Protein AF-T1GIL6-F1 (afdb_monomer_lite)

Organism: Megaselia scalaris (NCBI:txid36166)

Secondary structure (DSSP, 8-state):
-EEE--SS-S-EEEEEEE-GGG-EEEEEEETTEEEEEEESSS--EEEEEEEEPPP--TTSGGGEEEEEEEEETTEEEEEEEEB-TTSPBPP-PEEEEE--TT-------TTS-EEES---GGG-GGG-------SEEEE-EETTEE--TT--S---S-----PPPPP-GGG--------SS----------S---TT-EEE--------SSEEEEEEEETTTTEEEEEEEETTEEEEEEEEETTEEEEEEE--------SS---------EEE--S---

InterPro domains:
  IPR001791 Laminin G domain [PF00054] (6-147)
  IPR001791 Laminin G domain [PS50025] (1-159)
  IPR001791 Laminin G domain [SM00282] (1-145)
  IPR001791 Laminin G domain [cd00110] (3-138)
  IPR013320 Concanavalin A-like lectin/glucanase domain superfamily [SSF49899] (2-159)
  IPR013320 Concanavalin A-like lectin/glucanase domain superfamily [SSF49899] (174-246)

Radius of gyration: 25.37 Å; chains: 1; bounding box: 61×43×62 Å

Foldseek 3Di:
DKWFFADPDQKFWFKWWAFPPRWIWTWMRHRQWTKIWTDQPADIDMWTFPDGQDRDDQVFLQRMKDWDWDAAFFKIKIWIWGADRVNDTDDTDIIMDGDDNVGGDGHDDPVIDMDGQADPPVNPPPPPGRPGGNIGDQWDDDPNHTDDPPPDPDDDDDDDDDDHHRDRPVPPDPDDDDPPPDDDDDDDDDDDDDPQQWDKDWDFDDDPDQWAWPDKDADPVQRWIWTWIHHRQWTWTKTDRHPPDIDIDIGHDDDDDDDDDPDDPRPGPTDIDRDPGGD

Structure (mmCIF, N/CA/C/O backbone):
data_AF-T1GIL6-F1
#
_entry.id   AF-T1GIL6-F1
#
loop_
_atom_site.group_PDB
_atom_site.id
_atom_site.type_symbol
_atom_site.label_atom_id
_atom_site.label_alt_id
_atom_site.label_comp_id
_atom_site.label_asym_id
_atom_site.label_entity_id
_atom_site.label_seq_id
_atom_site.pdbx_PDB_ins_code
_atom_site.Cartn_x
_atom_site.Cartn_y
_atom_site.Cartn_z
_atom_site.occupancy
_atom_site.B_iso_or_equiv
_atom_site.auth_seq_id
_atom_site.auth_comp_id
_atom_site.auth_asym_id
_atom_site.auth_atom_id
_atom_site.pdbx_PDB_model_num
ATOM 1 N N . MET A 1 1 ? -0.656 3.703 4.090 1.00 92.12 1 MET A N 1
ATOM 2 C CA . MET A 1 1 ? -1.735 4.567 3.543 1.00 92.12 1 MET A CA 1
ATOM 3 C C . MET A 1 1 ? -1.393 6.007 3.863 1.00 92.12 1 MET A C 1
ATOM 5 O O . MET A 1 1 ? -0.934 6.246 4.971 1.00 92.12 1 MET A O 1
ATOM 9 N N . MET A 1 2 ? -1.670 6.949 2.960 1.00 93.50 2 MET A N 1
ATOM 10 C CA . MET A 1 2 ? -1.641 8.381 3.279 1.00 93.50 2 MET A CA 1
ATOM 11 C C . MET A 1 2 ? -3.016 9.024 3.064 1.00 93.50 2 MET A C 1
ATOM 13 O O . MET A 1 2 ? -3.637 8.828 2.014 1.00 93.50 2 MET A O 1
ATOM 17 N N . PHE A 1 3 ? -3.489 9.784 4.053 1.00 95.44 3 PHE A N 1
ATOM 18 C CA . PHE A 1 3 ? -4.794 10.444 4.020 1.00 95.44 3 PHE A CA 1
ATOM 19 C C . PHE A 1 3 ? -4.778 11.807 4.729 1.00 95.44 3 PHE A C 1
ATOM 21 O O . PHE A 1 3 ? -3.878 12.097 5.515 1.00 95.44 3 PHE A O 1
ATOM 28 N N . ALA A 1 4 ? -5.792 12.625 4.468 1.00 95.75 4 ALA A N 1
ATOM 29 C CA . ALA A 1 4 ? -6.082 13.861 5.185 1.00 95.75 4 ALA A CA 1
ATOM 30 C C . ALA A 1 4 ? -7.547 13.875 5.638 1.00 95.75 4 ALA A C 1
ATOM 32 O O . ALA A 1 4 ? -8.425 13.309 4.981 1.00 95.75 4 ALA A O 1
ATOM 33 N N . LEU A 1 5 ? -7.820 14.540 6.758 1.00 95.19 5 LEU A N 1
ATOM 34 C CA . LEU A 1 5 ? -9.175 14.765 7.252 1.00 95.19 5 LEU A CA 1
ATOM 35 C C . LEU A 1 5 ? -9.576 16.214 6.959 1.00 95.19 5 LEU A C 1
ATOM 37 O O . LEU A 1 5 ? -8.915 17.144 7.409 1.00 95.19 5 LEU A O 1
ATOM 41 N N . ASN A 1 6 ? -10.667 16.406 6.222 1.00 89.50 6 ASN A N 1
ATOM 42 C CA . ASN A 1 6 ? -11.213 17.727 5.883 1.00 89.50 6 ASN A CA 1
ATOM 43 C C . ASN A 1 6 ? -12.637 17.941 6.426 1.00 89.50 6 ASN A C 1
ATOM 45 O O . ASN A 1 6 ? -13.269 18.947 6.116 1.00 89.50 6 ASN A O 1
ATOM 49 N N . THR A 1 7 ? -13.155 17.000 7.218 1.00 89.38 7 THR A N 1
ATOM 50 C CA . THR A 1 7 ? -14.496 17.062 7.810 1.00 89.38 7 THR A CA 1
ATOM 51 C C . THR A 1 7 ? -14.409 17.053 9.332 1.00 89.38 7 THR A C 1
ATOM 53 O O . THR A 1 7 ? -13.418 16.616 9.912 1.00 89.38 7 THR A O 1
ATOM 56 N N . THR A 1 8 ? -15.457 17.519 10.010 1.00 90.00 8 THR A N 1
ATOM 57 C CA . THR A 1 8 ? -15.540 17.455 11.479 1.00 90.00 8 THR A CA 1
ATOM 58 C C . THR A 1 8 ? -15.956 16.077 11.992 1.00 90.00 8 THR A C 1
ATOM 60 O O . THR A 1 8 ? -15.890 15.851 13.207 1.00 90.00 8 THR A O 1
ATOM 63 N N . LEU A 1 9 ? -16.352 15.167 11.090 1.00 90.44 9 LEU A N 1
ATOM 64 C CA . LEU A 1 9 ? -16.855 13.840 11.417 1.00 90.44 9 LEU A CA 1
ATOM 65 C C . LEU A 1 9 ? -15.774 13.026 12.141 1.00 90.44 9 LEU A C 1
ATOM 67 O O . LEU A 1 9 ? -14.664 12.873 11.634 1.00 90.44 9 LEU A O 1
ATOM 71 N N . PRO A 1 10 ? -16.077 12.485 13.332 1.00 90.69 10 PRO A N 1
ATOM 72 C CA . PRO A 1 10 ? -15.071 11.807 14.140 1.00 90.69 10 PRO A CA 1
ATOM 73 C C . PRO A 1 10 ? -14.788 10.374 13.679 1.00 90.69 10 PRO A C 1
ATOM 75 O O . PRO A 1 10 ? -13.798 9.791 14.117 1.00 90.69 10 PRO A O 1
ATOM 78 N N . ASN A 1 11 ? -15.658 9.795 12.846 1.00 91.81 11 ASN A N 1
ATOM 79 C CA . ASN A 1 11 ? -15.610 8.387 12.471 1.00 91.81 11 ASN A CA 1
ATOM 80 C C . ASN A 1 11 ? -15.646 8.207 10.948 1.00 91.81 11 ASN A C 1
ATOM 82 O O . ASN A 1 11 ? -16.380 8.907 10.247 1.00 91.81 11 ASN A O 1
ATOM 86 N N . SER A 1 12 ? -14.883 7.237 10.448 1.00 92.31 12 SER A N 1
ATOM 87 C CA . SER A 1 12 ? -14.842 6.860 9.032 1.00 92.31 12 SER A CA 1
ATOM 88 C C . SER A 1 12 ? -14.317 5.435 8.892 1.00 92.31 12 SER A C 1
ATOM 90 O O . SER A 1 12 ? -13.263 5.119 9.437 1.00 92.31 12 SER A O 1
ATOM 92 N N . HIS A 1 13 ? -14.981 4.584 8.113 1.00 91.38 13 HIS A N 1
ATOM 93 C CA . HIS A 1 13 ? -14.380 3.309 7.712 1.00 91.38 13 HIS A CA 1
ATOM 94 C C . HIS A 1 13 ? -13.376 3.587 6.595 1.00 91.38 13 HIS A C 1
ATOM 96 O O . HIS A 1 13 ? -13.740 4.180 5.583 1.00 91.38 13 HIS A O 1
ATOM 102 N N . LEU A 1 14 ? -12.105 3.233 6.780 1.00 93.75 14 LEU A N 1
ATOM 103 C CA . LEU A 1 14 ? -11.063 3.549 5.800 1.00 93.75 14 LEU A CA 1
ATOM 104 C C . LEU A 1 14 ? -10.901 2.394 4.816 1.00 93.75 14 LEU A C 1
ATOM 106 O O . LEU A 1 14 ? -11.148 2.567 3.625 1.00 93.75 14 LEU A O 1
ATOM 110 N N . ILE A 1 15 ? -10.540 1.213 5.324 1.00 94.50 15 ILE A N 1
ATOM 111 C CA . ILE A 1 15 ? -10.387 -0.020 4.543 1.00 94.50 15 ILE A CA 1
ATOM 112 C C . ILE A 1 15 ? -11.051 -1.166 5.295 1.00 94.50 15 ILE A C 1
ATOM 114 O O . ILE A 1 15 ? -10.825 -1.318 6.491 1.00 94.50 15 ILE A O 1
ATOM 118 N N . TYR A 1 16 ? -11.773 -2.022 4.578 1.00 94.38 16 TYR A N 1
ATOM 119 C CA . TYR A 1 16 ? -12.212 -3.322 5.072 1.00 94.38 16 TYR A CA 1
ATOM 120 C C . TYR A 1 16 ? -11.786 -4.427 4.098 1.00 94.38 16 TYR A C 1
ATOM 122 O O . TYR A 1 16 ? -12.094 -4.376 2.905 1.00 94.38 16 TYR A O 1
ATOM 130 N N . LEU A 1 17 ? -11.059 -5.422 4.604 1.00 95.00 17 LEU A N 1
ATOM 131 C CA . LEU A 1 17 ? -10.590 -6.587 3.857 1.00 95.00 17 LEU A CA 1
ATOM 132 C C . LEU A 1 17 ? -11.410 -7.807 4.258 1.00 95.00 17 LEU A C 1
ATOM 134 O O . LEU A 1 17 ? -11.343 -8.244 5.407 1.00 95.00 17 LEU A O 1
ATOM 138 N N . GLU A 1 18 ? -12.134 -8.380 3.301 1.00 94.06 18 GLU A N 1
ATOM 139 C CA . GLU A 1 18 ? -12.786 -9.674 3.482 1.00 94.06 18 GLU A CA 1
ATOM 140 C C . GLU A 1 18 ? -11.771 -10.815 3.383 1.00 94.06 18 GLU A C 1
ATOM 142 O O . GLU A 1 18 ? -10.904 -10.836 2.502 1.00 94.06 18 GLU A O 1
ATOM 147 N N . GLY A 1 19 ? -11.922 -11.794 4.266 1.00 93.44 19 GLY A N 1
ATOM 148 C CA . GLY A 1 19 ? -11.232 -13.072 4.214 1.00 93.44 19 GLY A CA 1
ATOM 149 C C . GLY A 1 19 ? -12.214 -14.239 4.238 1.00 93.44 19 GLY A C 1
ATOM 150 O O . GLY A 1 19 ? -13.416 -14.079 4.466 1.00 93.44 19 GLY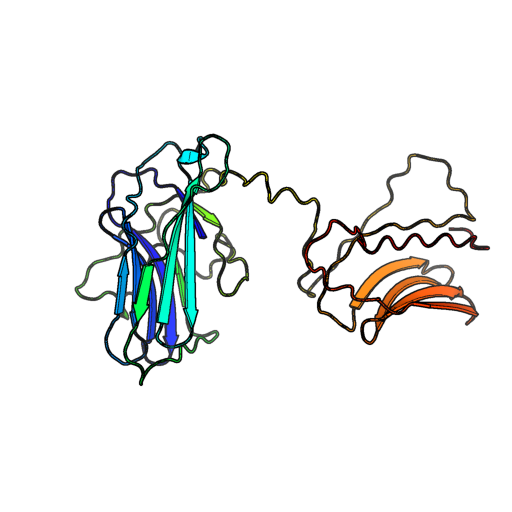 A O 1
ATOM 151 N N . ALA A 1 20 ? -11.679 -15.435 4.003 1.00 92.62 20 ALA A N 1
ATOM 152 C CA . ALA A 1 20 ? -12.434 -16.676 4.115 1.00 92.62 20 ALA A CA 1
ATOM 153 C C . ALA A 1 20 ? -13.026 -16.843 5.523 1.00 92.62 20 ALA A C 1
ATOM 155 O O . ALA A 1 20 ? -12.501 -16.297 6.488 1.00 92.62 20 ALA A O 1
ATOM 156 N N . GLN A 1 21 ? -14.107 -17.620 5.642 1.00 90.69 21 GLN A N 1
ATOM 157 C CA . GLN A 1 21 ? -14.718 -17.970 6.936 1.00 90.69 21 GLN A CA 1
ATOM 158 C C . GLN A 1 21 ? -15.149 -16.745 7.772 1.00 90.69 21 GLN A C 1
ATOM 160 O O . GLN A 1 21 ? -15.093 -16.767 8.996 1.00 90.69 21 GLN A O 1
ATOM 165 N N . ASN A 1 22 ? -15.593 -15.666 7.114 1.00 88.50 22 ASN A N 1
ATOM 166 C CA . ASN A 1 22 ? -15.955 -14.388 7.747 1.00 88.50 22 ASN A CA 1
ATOM 167 C C . ASN A 1 22 ? -14.798 -13.703 8.499 1.00 88.50 22 ASN A C 1
ATOM 169 O O . ASN A 1 22 ? -15.040 -12.832 9.338 1.00 88.50 22 ASN A O 1
ATOM 173 N N . HIS A 1 23 ? -13.546 -14.063 8.200 1.00 93.62 23 HIS A N 1
ATOM 174 C CA . HIS A 1 23 ? -12.387 -13.340 8.712 1.00 93.62 23 HIS A CA 1
ATOM 175 C C . HIS A 1 23 ? -12.365 -11.940 8.105 1.00 93.62 23 HIS A C 1
ATOM 177 O O . HIS A 1 23 ? -12.765 -11.738 6.956 1.00 93.62 23 HIS A O 1
ATOM 183 N N . TYR A 1 24 ? -11.863 -10.968 8.857 1.00 94.81 24 TYR A N 1
ATOM 184 C CA . TYR A 1 24 ? -11.731 -9.613 8.344 1.00 94.81 24 TYR A CA 1
ATOM 185 C C . TYR A 1 24 ? -10.614 -8.837 9.021 1.00 94.81 24 TYR A C 1
ATOM 187 O O . TYR A 1 24 ? -10.280 -9.070 10.185 1.00 94.81 24 TYR A O 1
ATOM 195 N N . LEU A 1 25 ? -10.090 -7.869 8.277 1.00 96.00 25 LEU A N 1
ATOM 196 C CA . LEU A 1 25 ? -9.221 -6.808 8.774 1.00 96.00 25 LEU A CA 1
ATOM 197 C C . LEU A 1 25 ? -9.901 -5.472 8.452 1.00 96.00 25 LEU A C 1
ATOM 199 O O . LEU A 1 25 ? -10.368 -5.281 7.330 1.00 96.00 25 LEU A O 1
ATOM 203 N N . SER A 1 26 ? -9.960 -4.554 9.409 1.00 95.38 26 SER A N 1
ATOM 204 C CA . SER A 1 26 ? -10.582 -3.238 9.250 1.00 95.38 26 SER A CA 1
ATOM 205 C C . SER A 1 26 ? -9.646 -2.152 9.759 1.00 95.38 26 SER A C 1
ATOM 207 O O . SER A 1 26 ? -9.121 -2.245 10.868 1.00 95.38 26 SER A O 1
ATOM 209 N N . LEU A 1 27 ? -9.443 -1.117 8.950 1.00 96.62 27 LEU A N 1
ATOM 210 C CA . LEU A 1 27 ? -8.772 0.115 9.339 1.00 96.62 27 LEU A CA 1
ATOM 211 C C . LEU A 1 27 ? -9.806 1.235 9.357 1.00 96.62 27 LEU A C 1
ATOM 213 O O . LEU A 1 27 ? -10.514 1.462 8.374 1.00 96.62 27 LEU A O 1
ATOM 217 N N . GLU A 1 28 ? -9.894 1.939 10.476 1.00 94.44 28 GLU A N 1
ATOM 218 C CA . GLU A 1 28 ? -10.972 2.877 10.757 1.00 94.44 28 GLU A CA 1
ATOM 219 C C . GLU A 1 28 ? -10.427 4.138 11.414 1.00 94.44 28 GLU A C 1
ATOM 221 O O . GLU A 1 28 ? -9.442 4.114 12.148 1.00 94.44 28 GLU A O 1
ATOM 226 N N . LEU A 1 29 ? -11.114 5.247 11.185 1.00 95.19 29 LEU A N 1
ATOM 227 C CA . LEU A 1 29 ? -11.064 6.403 12.055 1.00 95.19 29 LEU A CA 1
ATOM 228 C C . LEU A 1 29 ? -12.189 6.236 13.080 1.00 95.19 29 LEU A C 1
ATOM 230 O O . LEU A 1 29 ? -13.357 6.142 12.701 1.00 95.19 29 LEU A O 1
ATOM 234 N N . PHE A 1 30 ? -11.844 6.189 14.361 1.00 93.75 30 PHE A N 1
ATOM 235 C CA . PHE A 1 30 ? -12.783 6.082 15.471 1.00 93.75 30 PHE A CA 1
ATOM 236 C C . PHE A 1 30 ? -12.455 7.147 16.513 1.00 93.75 30 PHE A C 1
ATOM 238 O O . PHE A 1 30 ? -11.355 7.169 17.061 1.00 93.75 30 PHE A O 1
ATOM 245 N N . LYS A 1 31 ? -13.396 8.059 16.776 1.00 94.56 31 LYS A N 1
ATOM 246 C CA . LYS A 1 31 ? -13.194 9.225 17.653 1.00 94.56 31 LYS A CA 1
ATOM 247 C C . LYS A 1 31 ? -11.928 10.011 17.283 1.00 94.56 31 LYS A C 1
ATOM 249 O O . LYS A 1 31 ? -11.133 10.356 18.150 1.00 94.56 31 LYS A O 1
ATOM 254 N N . ARG A 1 32 ? -11.735 10.244 15.978 1.00 95.62 32 ARG A N 1
ATOM 255 C CA . ARG A 1 32 ? -10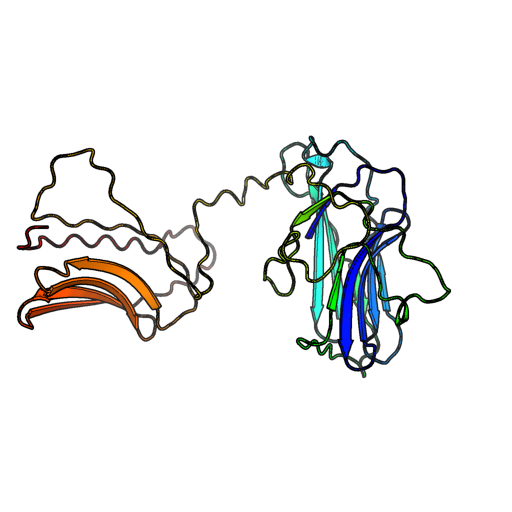.562 10.902 15.375 1.00 95.62 32 ARG A CA 1
ATOM 256 C C . ARG A 1 32 ? -9.230 10.201 15.623 1.00 95.62 32 ARG A C 1
ATOM 258 O O . ARG A 1 32 ? -8.187 10.792 15.389 1.00 95.62 32 ARG A O 1
ATOM 265 N N . LYS A 1 33 ? -9.234 8.942 16.045 1.00 97.75 33 LYS A N 1
ATOM 266 C CA . LYS A 1 33 ? -8.025 8.137 16.208 1.00 97.75 33 LYS A CA 1
ATOM 267 C C . LYS A 1 33 ? -8.046 6.976 15.238 1.00 97.75 33 LYS A C 1
ATOM 269 O O . LYS A 1 33 ? -9.105 6.435 14.927 1.00 97.75 33 LYS A O 1
ATOM 274 N N . VAL A 1 34 ? -6.878 6.612 14.730 1.00 98.19 34 VAL A N 1
ATOM 275 C CA . VAL A 1 34 ? -6.767 5.473 13.820 1.00 98.19 34 VAL A CA 1
ATOM 276 C C . VAL A 1 34 ? -6.860 4.199 14.643 1.00 98.19 34 VAL A C 1
ATOM 278 O O . VAL A 1 34 ? -6.090 4.002 15.583 1.00 98.19 34 VAL A O 1
ATOM 281 N N . ARG A 1 35 ? -7.802 3.339 14.274 1.00 98.00 35 ARG A N 1
ATOM 282 C CA . ARG A 1 35 ? -8.046 2.048 14.898 1.00 98.00 35 ARG A CA 1
ATOM 283 C C . ARG A 1 35 ? -7.921 0.943 13.863 1.00 98.00 35 ARG A C 1
ATOM 285 O O . ARG A 1 35 ? -8.531 1.010 12.798 1.00 98.00 35 ARG A O 1
ATOM 292 N N . PHE A 1 36 ? -7.155 -0.083 14.199 1.00 98.25 36 PHE A N 1
ATOM 293 C CA . PHE A 1 36 ? -7.068 -1.318 13.436 1.00 98.25 36 PHE A CA 1
ATOM 294 C C . PHE A 1 36 ? -7.789 -2.430 14.199 1.00 98.25 36 PHE A C 1
ATOM 296 O O . PHE A 1 36 ? -7.515 -2.640 15.377 1.00 98.25 36 PHE A O 1
ATOM 303 N N . VAL A 1 37 ? -8.717 -3.119 13.537 1.00 96.75 37 VAL A N 1
ATOM 304 C CA . VAL A 1 37 ? -9.558 -4.181 14.107 1.00 96.75 37 VAL A CA 1
ATOM 305 C C . VAL A 1 37 ? -9.431 -5.427 13.245 1.00 96.75 37 VAL A C 1
ATOM 307 O O . VAL A 1 37 ? -9.506 -5.335 12.021 1.00 96.75 37 VAL A O 1
ATOM 310 N N . TRP A 1 38 ? -9.287 -6.603 13.850 1.00 96.75 38 TRP A N 1
ATOM 311 C CA . TRP A 1 38 ? -9.243 -7.854 13.098 1.00 96.75 38 TRP A CA 1
ATOM 312 C C . TRP A 1 38 ? -9.922 -9.016 13.813 1.00 96.75 38 TRP A C 1
ATOM 314 O O . TRP A 1 38 ? -9.967 -9.089 15.041 1.00 96.75 38 TRP A O 1
ATOM 324 N N . ASN A 1 39 ? -10.442 -9.946 13.014 1.00 95.00 39 ASN A N 1
ATOM 325 C CA . ASN A 1 39 ? -10.964 -11.227 13.470 1.00 95.00 39 ASN A CA 1
ATOM 326 C C . ASN A 1 39 ? -10.537 -12.331 12.494 1.00 95.00 39 ASN A C 1
ATOM 328 O O . ASN A 1 39 ? -10.725 -12.197 11.284 1.00 95.00 39 ASN A O 1
ATOM 332 N N . LEU A 1 40 ? -9.964 -13.408 13.033 1.00 95.31 40 LEU A N 1
ATOM 333 C CA . LEU A 1 40 ? -9.413 -14.536 12.275 1.00 95.31 40 LEU A CA 1
ATOM 334 C C . LEU A 1 40 ? -10.085 -15.873 12.639 1.00 95.31 40 LEU A C 1
ATOM 336 O O . LEU A 1 40 ? -9.441 -16.909 12.541 1.00 95.31 40 LEU A O 1
ATOM 340 N N . GLY A 1 41 ? -11.336 -15.837 13.108 1.00 92.56 41 GLY A N 1
ATOM 341 C CA . GLY A 1 41 ? -12.104 -17.017 13.534 1.00 92.56 41 GLY A CA 1
ATOM 342 C C . GLY A 1 41 ? -12.256 -17.154 15.054 1.00 92.56 41 GLY A C 1
ATOM 343 O O . GLY A 1 41 ? -13.078 -17.938 15.517 1.00 92.56 41 GLY A O 1
ATOM 344 N N . GLY A 1 42 ? -11.513 -16.357 15.829 1.00 90.81 42 GLY A N 1
ATOM 345 C CA . GLY A 1 42 ? -11.594 -16.286 17.291 1.00 90.81 42 GLY A CA 1
ATOM 346 C C . GLY A 1 42 ? -12.144 -14.950 17.800 1.00 90.81 42 GLY A C 1
ATOM 347 O O . GLY A 1 42 ? -13.072 -14.354 17.236 1.00 90.81 42 GLY A O 1
ATOM 348 N N . LYS A 1 43 ? -11.545 -14.443 18.879 1.00 91.38 43 LYS A N 1
ATOM 349 C CA . LYS A 1 43 ? -11.860 -13.138 19.452 1.00 91.38 43 LYS A CA 1
ATOM 350 C C . LYS A 1 43 ? -11.447 -12.016 18.501 1.00 91.38 43 LYS A C 1
ATOM 352 O O . LYS A 1 43 ? -10.399 -12.041 17.859 1.00 91.38 43 LYS A O 1
ATOM 357 N N . THR A 1 44 ? -12.295 -10.993 18.441 1.00 95.12 44 THR A N 1
ATOM 358 C CA . THR A 1 44 ? -11.965 -9.752 17.734 1.00 95.12 44 THR A CA 1
ATOM 359 C C . THR A 1 44 ? -10.943 -8.979 18.561 1.00 95.12 44 THR A C 1
ATOM 361 O O . THR A 1 44 ? -11.205 -8.694 19.730 1.00 95.12 44 THR A O 1
ATOM 364 N N . ALA A 1 45 ? -9.809 -8.639 17.960 1.00 96.75 45 ALA A N 1
ATOM 365 C CA . ALA A 1 45 ? -8.798 -7.784 18.564 1.00 96.75 45 ALA A CA 1
ATOM 366 C C . ALA A 1 45 ? -8.816 -6.401 17.908 1.00 96.75 45 ALA A C 1
ATOM 368 O O . ALA A 1 45 ? -9.191 -6.255 16.741 1.00 96.75 45 ALA A O 1
ATOM 369 N N . GLU A 1 46 ? -8.429 -5.383 18.671 1.00 97.62 46 GLU A N 1
ATOM 370 C CA . GLU A 1 46 ? -8.306 -4.016 18.183 1.00 97.62 46 GLU A CA 1
ATOM 371 C C . GLU A 1 46 ? -7.117 -3.303 18.827 1.00 97.62 46 GLU A C 1
ATOM 373 O O . GLU A 1 46 ? -6.787 -3.537 19.988 1.00 97.62 46 GLU A O 1
ATOM 378 N N . ILE A 1 47 ? -6.491 -2.409 18.066 1.00 98.44 47 ILE A N 1
ATOM 379 C CA . ILE A 1 47 ? -5.485 -1.459 18.544 1.00 98.44 47 ILE A CA 1
ATOM 380 C C . ILE A 1 47 ? -5.843 -0.070 18.039 1.00 98.44 47 ILE A C 1
ATOM 382 O O . ILE A 1 47 ? -6.249 0.094 16.890 1.00 98.44 47 ILE A O 1
ATOM 386 N N . THR A 1 48 ? -5.702 0.936 18.898 1.00 98.62 48 THR A N 1
ATOM 387 C CA . THR A 1 48 ? -5.980 2.335 18.555 1.00 98.62 48 THR A CA 1
ATOM 388 C C . THR A 1 48 ? -4.748 3.170 18.843 1.00 98.62 48 THR A C 1
ATOM 390 O O . THR A 1 48 ? -4.251 3.172 19.967 1.00 98.62 48 THR A O 1
ATOM 393 N N . HIS A 1 49 ? -4.264 3.890 17.836 1.00 98.62 49 HIS A N 1
ATOM 394 C CA . HIS A 1 49 ? -3.149 4.810 18.008 1.00 98.62 49 HIS A CA 1
ATOM 395 C C . HIS A 1 49 ? -3.616 6.064 18.766 1.00 98.62 49 HIS A C 1
ATOM 397 O O . HIS A 1 49 ? -4.691 6.586 18.458 1.00 98.62 49 HIS A O 1
ATOM 403 N N . PRO A 1 50 ? -2.859 6.587 19.745 1.00 97.81 50 PRO A N 1
ATOM 404 C CA . PRO A 1 50 ? -3.338 7.687 20.583 1.00 97.81 50 PRO A CA 1
ATOM 405 C C . PRO A 1 50 ? -3.347 9.046 19.874 1.00 97.81 50 PRO A C 1
ATOM 407 O O . PRO A 1 50 ? -4.127 9.905 20.294 1.00 97.81 50 PRO A O 1
ATOM 410 N N . LEU A 1 51 ? -2.540 9.226 18.816 1.00 97.62 51 LEU A N 1
ATOM 411 C CA . LEU A 1 51 ? -2.519 10.438 17.984 1.00 97.62 51 LEU A CA 1
ATOM 412 C C . LEU A 1 51 ? -3.913 10.762 17.433 1.00 97.62 51 LEU A C 1
ATOM 414 O O . LEU A 1 51 ? -4.492 9.986 16.670 1.00 97.62 51 LEU A O 1
ATOM 418 N N . GLU A 1 52 ? -4.419 11.936 17.801 1.00 96.94 52 GLU A N 1
ATOM 419 C CA . GLU A 1 52 ? -5.672 12.468 17.278 1.00 96.94 52 GLU A CA 1
ATOM 420 C C . GLU A 1 52 ? -5.458 13.140 15.915 1.00 96.94 52 GLU A C 1
ATOM 422 O O . GLU A 1 52 ? -4.540 13.937 15.711 1.00 96.94 52 GLU A O 1
ATOM 427 N N . ILE A 1 53 ? -6.339 12.816 14.975 1.00 97.25 53 ILE A N 1
ATOM 428 C CA . ILE A 1 53 ? -6.365 13.355 13.624 1.00 97.25 53 ILE A CA 1
ATOM 429 C C . ILE A 1 53 ? -7.191 14.636 13.623 1.00 97.25 53 ILE A C 1
ATOM 431 O O . ILE A 1 53 ? -8.392 14.629 13.903 1.00 97.25 53 ILE A O 1
ATOM 435 N N . ILE A 1 54 ? -6.542 15.743 13.282 1.00 95.50 54 ILE A N 1
ATOM 436 C CA . ILE A 1 54 ? -7.149 17.070 13.325 1.00 95.50 54 ILE A CA 1
ATOM 437 C C . ILE A 1 54 ? -7.539 17.481 11.902 1.00 95.50 54 ILE A C 1
ATOM 439 O O . ILE A 1 54 ? -6.684 17.433 11.014 1.00 95.50 54 ILE A O 1
ATOM 443 N N . PRO A 1 55 ? -8.792 17.918 11.670 1.00 95.31 55 PRO A N 1
ATOM 444 C CA . PRO A 1 55 ? -9.201 18.424 10.369 1.00 95.31 55 PRO A CA 1
ATOM 445 C C . PRO A 1 55 ? -8.376 19.650 9.966 1.00 95.31 55 PRO A C 1
ATOM 447 O O . PRO A 1 55 ? -8.275 20.611 10.732 1.00 95.31 55 PRO A O 1
ATOM 450 N N . ARG A 1 56 ? -7.786 19.622 8.771 1.00 94.31 56 ARG A N 1
ATOM 451 C CA . ARG A 1 56 ? -6.957 20.709 8.228 1.00 94.31 56 ARG A CA 1
ATOM 452 C C . ARG A 1 56 ? -7.195 20.851 6.730 1.00 94.31 56 ARG A C 1
ATOM 454 O O . ARG A 1 56 ? -7.652 19.915 6.077 1.00 94.31 56 ARG A O 1
ATOM 461 N N . ASP A 1 57 ? -6.876 22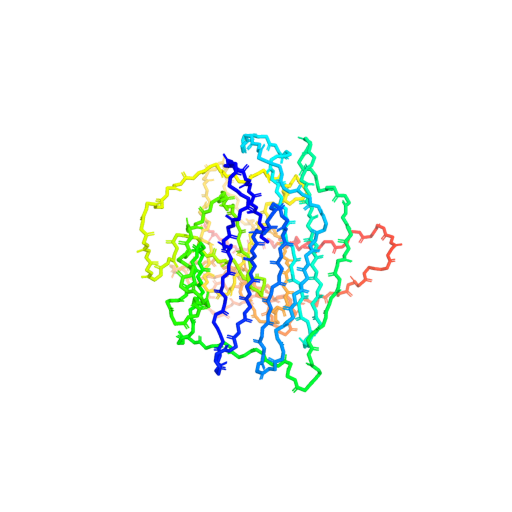.023 6.186 1.00 92.75 57 ASP A N 1
ATOM 462 C CA . ASP A 1 57 ? -6.916 22.223 4.739 1.00 92.75 57 ASP A CA 1
ATOM 463 C C . ASP A 1 57 ? -5.851 21.320 4.071 1.00 92.75 57 ASP A C 1
ATOM 465 O O . ASP A 1 57 ? -4.660 21.474 4.364 1.00 92.75 57 ASP A O 1
ATOM 469 N N . PRO A 1 58 ? -6.248 20.386 3.180 1.00 92.81 58 PRO A N 1
ATOM 470 C CA . PRO A 1 58 ? -5.340 19.448 2.514 1.00 92.81 58 PRO A CA 1
ATOM 471 C C . PRO A 1 58 ? -4.288 20.116 1.614 1.00 92.81 58 PRO A C 1
ATOM 473 O O . PRO A 1 58 ? -3.380 19.431 1.141 1.00 92.81 58 PRO A O 1
ATOM 476 N N . ASN A 1 59 ? -4.384 21.428 1.371 1.00 91.19 59 ASN A N 1
ATOM 477 C CA . ASN A 1 59 ? -3.344 22.200 0.693 1.00 91.19 59 ASN A CA 1
ATOM 478 C C . ASN A 1 59 ? -2.039 22.306 1.509 1.00 91.19 59 ASN A C 1
ATOM 480 O O . ASN A 1 59 ? -0.991 22.582 0.928 1.00 91.19 59 ASN A O 1
ATOM 484 N N . TYR A 1 60 ? -2.076 22.079 2.827 1.00 91.31 60 TYR A N 1
ATOM 485 C CA . TYR A 1 60 ? -0.892 22.144 3.688 1.00 91.31 60 TYR A CA 1
ATOM 486 C C . TYR A 1 60 ? -0.322 20.757 3.983 1.00 91.31 60 TYR A C 1
ATOM 488 O O . TYR A 1 60 ? -1.061 19.807 4.239 1.00 91.31 60 TYR A O 1
ATOM 496 N N . ALA A 1 61 ? 1.010 20.643 4.016 1.00 90.75 61 ALA A N 1
ATOM 497 C CA . ALA A 1 61 ? 1.693 19.375 4.276 1.00 90.75 61 ALA A CA 1
ATOM 498 C C . ALA A 1 61 ? 1.270 18.738 5.607 1.00 90.75 61 ALA A C 1
ATOM 500 O O . ALA A 1 61 ? 0.946 17.555 5.656 1.00 90.75 61 ALA A O 1
ATOM 501 N N . ASN A 1 62 ? 1.137 19.548 6.656 1.00 93.00 62 ASN A N 1
ATOM 502 C CA . ASN A 1 62 ? 0.727 19.096 7.982 1.00 93.00 62 ASN A CA 1
ATOM 503 C C . ASN A 1 62 ? -0.750 18.681 8.112 1.00 93.00 62 ASN A C 1
ATOM 505 O O . ASN A 1 62 ? -1.178 18.312 9.206 1.00 93.00 62 ASN A O 1
ATOM 509 N N . ALA A 1 63 ? -1.540 18.729 7.037 1.00 94.62 63 ALA A N 1
ATOM 510 C CA . ALA A 1 63 ? -2.867 18.117 6.990 1.00 94.62 63 ALA A CA 1
ATOM 511 C C . ALA A 1 63 ? -2.824 16.605 6.719 1.00 94.62 63 ALA A C 1
ATOM 513 O O . ALA A 1 63 ? -3.828 15.916 6.915 1.00 94.62 63 ALA A O 1
ATOM 514 N N . TRP A 1 64 ? -1.680 16.094 6.260 1.00 95.12 64 TRP A N 1
ATOM 515 C CA . TRP A 1 64 ? -1.522 14.715 5.821 1.00 95.12 64 TRP A CA 1
ATOM 516 C C . TRP A 1 64 ? -0.966 13.819 6.924 1.00 95.12 64 TRP A C 1
ATOM 518 O O . TRP A 1 64 ? -0.047 14.178 7.665 1.00 95.12 64 TRP A O 1
ATOM 528 N N . TYR A 1 65 ? -1.528 12.617 6.990 1.00 95.69 65 TYR A N 1
ATOM 529 C CA . TYR A 1 65 ? -1.171 11.570 7.929 1.00 95.69 65 TYR A CA 1
ATOM 530 C C . TYR A 1 65 ? -0.842 10.287 7.177 1.00 95.69 65 TYR A C 1
ATOM 532 O O . TYR A 1 65 ? -1.543 9.890 6.243 1.00 95.69 65 TYR A O 1
ATOM 540 N N . TYR A 1 66 ? 0.206 9.613 7.628 1.00 95.19 66 TYR A N 1
ATOM 541 C CA . TYR A 1 66 ? 0.616 8.309 7.146 1.00 95.19 66 TYR A CA 1
ATOM 542 C C . TYR A 1 66 ? 0.325 7.245 8.189 1.00 95.19 66 TYR A C 1
ATOM 544 O O . TYR A 1 66 ? 0.721 7.366 9.348 1.00 95.19 66 TYR A O 1
ATOM 552 N N . ILE A 1 67 ? -0.361 6.197 7.751 1.00 96.62 67 ILE A N 1
ATOM 553 C CA . ILE A 1 67 ? -0.695 5.029 8.553 1.00 96.62 67 ILE A CA 1
ATOM 554 C C . ILE A 1 67 ? 0.053 3.827 7.998 1.00 96.62 67 ILE A C 1
ATOM 556 O O . ILE A 1 67 ? -0.053 3.521 6.803 1.00 96.62 67 ILE A O 1
ATOM 560 N N . GLU A 1 68 ? 0.704 3.097 8.892 1.00 96.94 68 GLU A N 1
ATOM 561 C CA . GLU A 1 68 ? 1.276 1.790 8.617 1.00 96.94 68 GLU A CA 1
ATOM 562 C C . GLU A 1 68 ? 0.715 0.765 9.595 1.00 96.94 68 GLU A C 1
ATOM 564 O O . GLU A 1 68 ? 0.713 0.980 10.808 1.00 96.94 68 GLU A O 1
ATOM 569 N N . VAL A 1 69 ? 0.223 -0.344 9.048 1.00 98.12 69 VAL A N 1
ATOM 570 C CA . VAL A 1 69 ? -0.177 -1.515 9.820 1.00 98.12 69 VAL A CA 1
ATOM 571 C C . VAL A 1 69 ? 0.619 -2.694 9.302 1.00 98.12 69 VAL A C 1
ATOM 573 O O . VAL A 1 69 ? 0.554 -3.002 8.113 1.00 98.12 69 VAL A O 1
ATOM 576 N N . ASN A 1 70 ? 1.335 -3.362 10.197 1.00 97.69 70 ASN A N 1
ATOM 577 C CA . ASN A 1 70 ? 2.015 -4.613 9.899 1.00 97.69 70 ASN A CA 1
ATOM 578 C C . ASN A 1 70 ? 1.477 -5.700 10.828 1.00 97.69 70 ASN A C 1
ATOM 580 O O . ASN A 1 70 ? 1.455 -5.513 12.043 1.00 97.69 70 ASN A O 1
ATOM 584 N N . ARG A 1 71 ? 1.033 -6.824 10.264 1.00 96.38 71 ARG A N 1
ATOM 585 C CA . ARG A 1 71 ? 0.520 -7.959 11.031 1.00 96.38 71 ARG A CA 1
ATOM 586 C C . ARG A 1 71 ? 1.277 -9.221 10.657 1.00 96.38 71 ARG A C 1
ATOM 588 O O . ARG A 1 71 ? 1.221 -9.665 9.513 1.00 96.38 71 ARG A O 1
ATOM 595 N N . THR A 1 72 ? 1.858 -9.853 11.666 1.00 96.44 72 THR A N 1
ATOM 596 C CA . THR A 1 72 ? 2.488 -11.165 11.557 1.00 96.44 72 THR A CA 1
ATOM 597 C C . THR A 1 72 ? 1.750 -12.114 12.484 1.00 96.44 72 THR A C 1
ATOM 599 O O . THR A 1 72 ? 1.766 -11.942 13.702 1.00 96.44 72 THR A O 1
ATOM 602 N N . LEU A 1 73 ? 1.088 -13.123 11.909 1.00 95.69 73 LEU A N 1
ATOM 603 C CA . LEU A 1 73 ? 0.232 -14.046 12.664 1.00 95.69 73 LEU A CA 1
ATOM 604 C C . LEU A 1 73 ? -0.803 -13.270 13.505 1.00 95.69 73 LEU A C 1
ATOM 606 O O . LEU A 1 73 ? -1.455 -12.359 13.005 1.00 95.69 73 LEU A O 1
ATOM 610 N N . ASN A 1 74 ? -0.996 -13.607 14.772 1.00 95.81 74 ASN A N 1
ATOM 611 C CA . ASN A 1 74 ? -1.967 -12.934 15.631 1.00 95.81 74 ASN A CA 1
ATOM 612 C C . ASN A 1 74 ? -1.538 -11.527 16.089 1.00 95.81 74 ASN A C 1
ATOM 614 O O . ASN A 1 74 ? -2.361 -10.841 16.687 1.00 95.81 74 ASN A O 1
ATOM 618 N N . ILE A 1 75 ? -0.298 -11.091 15.835 1.00 97.31 75 ILE A N 1
ATOM 619 C CA . ILE A 1 75 ? 0.259 -9.829 16.348 1.00 97.31 75 ILE A CA 1
ATOM 620 C C . ILE A 1 75 ? 0.203 -8.746 15.270 1.00 97.31 75 ILE A C 1
ATOM 622 O O . ILE A 1 75 ? 0.626 -8.972 14.136 1.00 97.31 75 ILE A O 1
ATOM 626 N N . ALA A 1 76 ? -0.274 -7.557 15.635 1.00 98.31 76 ALA A N 1
ATOM 627 C CA . ALA A 1 76 ? -0.315 -6.381 14.776 1.00 98.31 76 ALA A CA 1
ATOM 628 C C . ALA A 1 76 ? 0.394 -5.187 15.424 1.00 98.31 76 ALA A C 1
ATOM 630 O O . ALA A 1 76 ? 0.250 -4.945 16.621 1.00 98.31 76 ALA A O 1
ATOM 631 N N . ASN A 1 77 ? 1.105 -4.422 14.600 1.00 98.50 77 ASN A N 1
ATOM 632 C CA . ASN A 1 77 ? 1.714 -3.141 14.927 1.00 98.50 77 ASN A CA 1
ATOM 633 C C . ASN A 1 77 ? 1.027 -2.043 14.112 1.00 98.50 77 ASN A C 1
ATOM 635 O O . ASN A 1 77 ? 0.845 -2.201 12.904 1.00 98.50 77 ASN A O 1
ATOM 639 N N . LEU A 1 78 ? 0.679 -0.936 14.761 1.00 98.62 78 LEU A N 1
ATOM 640 C CA . LEU A 1 78 ? 0.082 0.251 14.154 1.00 98.62 78 LEU A CA 1
ATOM 641 C C . LEU A 1 78 ? 0.956 1.471 14.442 1.00 98.62 78 LEU A C 1
ATOM 643 O O . LEU A 1 78 ? 1.268 1.760 15.596 1.00 98.62 78 LEU A O 1
ATOM 647 N N . VAL A 1 79 ? 1.286 2.209 13.385 1.00 98.19 79 VAL A N 1
ATOM 648 C CA . VAL A 1 79 ? 2.034 3.468 13.443 1.00 98.19 79 VAL A CA 1
ATOM 649 C C . VAL A 1 79 ? 1.252 4.542 12.703 1.00 98.19 79 VAL A C 1
ATOM 651 O O . VAL A 1 79 ? 0.777 4.312 11.587 1.00 98.19 79 VAL A O 1
ATOM 654 N N . VAL A 1 80 ? 1.136 5.729 13.304 1.00 97.81 80 VAL A N 1
ATOM 655 C CA . VAL A 1 80 ? 0.491 6.887 12.669 1.00 97.81 80 VAL A CA 1
ATOM 656 C C . VAL A 1 80 ? 1.390 8.106 12.782 1.00 97.81 80 VAL A C 1
ATOM 658 O O . VAL A 1 80 ? 1.660 8.591 13.878 1.00 97.81 80 VAL A O 1
ATOM 661 N N . LYS A 1 81 ? 1.840 8.624 11.642 1.00 95.44 81 LYS A N 1
ATOM 662 C CA . LYS A 1 81 ? 2.725 9.790 11.547 1.00 95.44 81 LYS A CA 1
ATOM 663 C C . LYS A 1 81 ? 1.967 10.950 10.923 1.00 95.44 81 LYS A C 1
ATOM 665 O O . LYS A 1 81 ? 1.242 10.755 9.953 1.00 95.44 81 LYS A O 1
ATOM 670 N N . GLN A 1 82 ? 2.145 12.152 11.454 1.00 94.94 82 GLN A N 1
ATOM 671 C CA . GLN A 1 82 ? 1.712 13.384 10.797 1.00 94.94 82 GLN A CA 1
ATOM 672 C C . GLN A 1 82 ? 2.898 13.973 10.036 1.00 94.94 82 GLN A C 1
ATOM 674 O O . GLN A 1 82 ? 4.025 13.923 10.533 1.00 94.94 82 GLN A O 1
ATOM 679 N N . LEU A 1 83 ? 2.658 14.549 8.863 1.00 92.62 83 LEU A N 1
ATOM 680 C CA . LEU A 1 83 ? 3.675 15.354 8.196 1.00 92.62 83 LEU A CA 1
ATOM 681 C C . LEU A 1 83 ? 3.861 16.686 8.942 1.00 92.62 83 LEU A C 1
ATOM 683 O O . LEU A 1 83 ? 2.914 17.262 9.480 1.00 92.62 83 LEU A O 1
ATOM 687 N N . ASN A 1 84 ? 5.084 17.200 8.979 1.00 90.75 84 ASN A N 1
ATOM 688 C CA . ASN A 1 84 ? 5.352 18.566 9.404 1.00 90.75 84 ASN A CA 1
ATOM 689 C C . ASN A 1 84 ? 5.102 19.550 8.247 1.00 90.75 84 ASN A C 1
ATOM 691 O O . ASN A 1 84 ? 4.716 19.170 7.140 1.00 90.75 84 ASN A O 1
ATOM 695 N N . ILE A 1 85 ? 5.291 20.841 8.516 1.00 88.69 85 ILE A N 1
ATOM 696 C CA . ILE A 1 85 ? 5.080 21.911 7.527 1.00 88.69 85 ILE A CA 1
ATOM 697 C C . ILE A 1 85 ? 6.034 21.759 6.330 1.00 88.69 85 ILE A C 1
ATOM 699 O O . ILE A 1 85 ? 5.652 22.066 5.203 1.00 88.69 85 ILE A O 1
ATOM 703 N N . ASP A 1 86 ? 7.222 21.206 6.565 1.00 86.00 86 ASP A N 1
ATOM 704 C CA . ASP A 1 86 ? 8.259 20.974 5.558 1.00 86.00 86 ASP A CA 1
ATOM 705 C C . ASP A 1 86 ? 8.048 19.674 4.750 1.00 86.00 86 ASP A C 1
ATOM 707 O O . ASP A 1 86 ? 8.822 19.369 3.843 1.00 86.00 86 ASP A O 1
ATOM 711 N N . GLY A 1 87 ? 6.994 18.903 5.047 1.00 83.25 87 GLY A N 1
ATOM 712 C CA . GLY A 1 87 ? 6.644 17.665 4.342 1.00 83.25 87 GLY A CA 1
ATOM 713 C C . GLY A 1 87 ? 7.356 16.400 4.832 1.00 83.25 87 GLY A C 1
ATOM 714 O O . GLY A 1 87 ? 7.212 15.350 4.207 1.00 83.25 87 GLY A O 1
ATOM 715 N N . PHE A 1 88 ? 8.090 16.467 5.943 1.00 85.44 88 PHE A N 1
ATOM 716 C CA . PHE A 1 88 ? 8.728 15.311 6.578 1.00 85.44 88 PHE A CA 1
ATOM 717 C C . PHE A 1 88 ? 7.812 14.661 7.613 1.00 85.44 88 PHE A C 1
ATOM 719 O O . PHE A 1 88 ? 6.973 15.317 8.226 1.00 85.44 88 PHE A O 1
ATOM 726 N N . MET A 1 89 ? 7.991 13.362 7.845 1.00 87.75 89 MET A N 1
ATOM 727 C CA . MET A 1 89 ? 7.242 12.640 8.872 1.00 87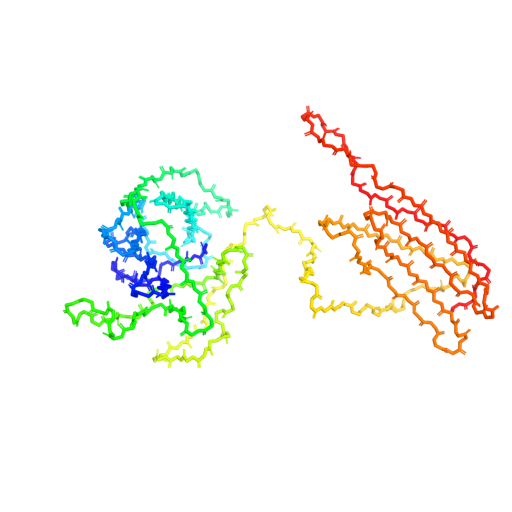.75 89 MET A CA 1
ATOM 728 C C . MET A 1 89 ? 7.721 13.007 10.273 1.00 87.75 89 MET A C 1
ATOM 730 O O . MET A 1 89 ? 8.905 12.870 10.580 1.00 87.75 89 MET A O 1
ATOM 734 N N . ASN A 1 90 ? 6.791 13.352 11.158 1.00 89.31 90 ASN A N 1
ATOM 735 C CA . ASN A 1 90 ? 7.087 13.419 12.582 1.00 89.31 90 ASN A CA 1
ATOM 736 C C . ASN A 1 90 ? 7.390 12.023 13.149 1.00 89.31 90 ASN A C 1
ATOM 738 O O . ASN A 1 90 ? 6.926 10.996 12.637 1.00 89.31 90 ASN A O 1
ATOM 742 N N . GLY A 1 91 ? 8.139 12.001 14.254 1.00 89.12 91 GLY A N 1
ATOM 743 C CA . GLY A 1 91 ? 8.275 10.810 15.087 1.00 89.12 91 GLY A CA 1
ATOM 744 C C . GLY A 1 91 ? 6.906 10.308 15.552 1.00 89.12 91 GLY A C 1
ATOM 745 O O . GLY A 1 91 ? 5.969 11.086 15.731 1.00 89.12 91 GLY A O 1
ATOM 746 N N . SER A 1 92 ? 6.783 8.996 15.709 1.00 93.56 92 SER A N 1
ATOM 747 C CA . SER A 1 92 ? 5.548 8.342 16.130 1.00 93.56 92 SER A CA 1
ATOM 748 C C . SER A 1 92 ? 5.878 7.081 16.911 1.00 93.56 92 SER A C 1
ATOM 750 O O . SER A 1 92 ? 6.927 6.470 16.693 1.00 93.56 92 SER A O 1
ATOM 752 N N . GLU A 1 93 ? 4.992 6.722 17.828 1.00 95.81 93 GLU A N 1
ATOM 753 C CA . GLU A 1 93 ? 5.093 5.493 18.598 1.00 95.81 93 GLU A CA 1
ATOM 754 C C . GLU A 1 93 ? 4.516 4.300 17.830 1.00 95.81 93 GLU A C 1
ATOM 756 O O . GLU A 1 93 ? 3.750 4.435 16.874 1.00 95.81 93 GLU A O 1
ATOM 761 N N . VAL A 1 94 ? 4.910 3.104 18.256 1.00 97.94 94 VAL A N 1
ATOM 762 C CA . VAL A 1 94 ? 4.361 1.855 17.732 1.00 97.94 94 VAL A CA 1
ATOM 763 C C . VAL A 1 94 ? 3.377 1.318 18.757 1.00 97.94 94 VAL A C 1
ATOM 765 O O . VAL A 1 94 ? 3.754 1.047 19.895 1.00 97.94 94 VAL A O 1
ATOM 768 N N . VAL A 1 95 ? 2.123 1.135 18.349 1.00 98.50 95 VAL A N 1
ATOM 769 C CA . VAL A 1 95 ? 1.115 0.465 19.174 1.00 98.50 95 VAL A CA 1
ATOM 770 C C . VAL A 1 95 ? 0.999 -0.983 18.726 1.00 98.50 95 VAL A C 1
ATOM 772 O O . VAL A 1 95 ? 0.691 -1.251 17.565 1.00 98.50 95 VAL A O 1
ATOM 775 N N . THR A 1 96 ? 1.222 -1.914 19.650 1.00 98.44 96 THR A N 1
ATOM 776 C CA . THR A 1 96 ? 1.171 -3.357 19.393 1.00 98.44 96 THR A CA 1
ATOM 777 C C . THR A 1 96 ? -0.020 -3.990 20.101 1.00 98.44 96 THR A C 1
ATOM 779 O O . THR A 1 96 ? -0.361 -3.620 21.222 1.00 98.44 96 THR A O 1
ATOM 782 N N . GLY A 1 97 ? -0.639 -4.980 19.465 1.00 97.62 97 GLY A N 1
ATOM 783 C CA . GLY A 1 97 ? -1.670 -5.811 20.082 1.00 97.62 97 GLY A CA 1
ATOM 784 C C . GLY A 1 97 ? -1.754 -7.178 19.424 1.00 97.62 97 GLY A C 1
ATOM 785 O O . GLY A 1 97 ? -1.157 -7.413 18.372 1.00 97.62 97 GLY A O 1
ATOM 786 N N . SER A 1 98 ? -2.491 -8.090 20.049 1.00 97.06 98 SER A N 1
ATOM 787 C CA . SER A 1 98 ? -2.624 -9.464 19.577 1.00 97.06 98 SER A CA 1
ATOM 788 C C . SER A 1 98 ? -4.057 -9.987 19.682 1.00 97.06 98 SER A C 1
ATOM 790 O O . SER A 1 98 ? -4.815 -9.608 20.574 1.00 97.06 98 SER A O 1
ATOM 792 N N . SER A 1 99 ? -4.428 -10.865 18.748 1.00 95.75 99 SER A N 1
ATOM 793 C CA . SER A 1 99 ? -5.577 -11.768 18.886 1.00 95.75 99 SER A CA 1
ATOM 794 C C . SER A 1 99 ? -5.141 -13.109 19.485 1.00 95.75 99 SER A C 1
ATOM 796 O O . SER A 1 99 ? -3.961 -13.311 19.793 1.00 95.75 99 SER A O 1
ATOM 798 N N . ASP A 1 100 ? -6.084 -14.044 19.609 1.00 92.31 100 ASP A N 1
ATOM 799 C CA . ASP A 1 100 ? -5.810 -15.409 20.068 1.00 92.31 100 ASP A CA 1
ATOM 800 C C . ASP A 1 100 ? -4.740 -16.087 19.197 1.00 92.31 100 ASP A C 1
ATOM 802 O O . ASP A 1 100 ? -4.713 -15.925 17.973 1.00 92.31 100 ASP A O 1
ATOM 806 N N . SER A 1 101 ? -3.855 -16.861 19.826 1.00 92.56 101 SER A N 1
ATOM 807 C CA . SER A 1 101 ? -2.743 -17.549 19.156 1.00 92.56 101 SER A CA 1
ATOM 808 C C . SER A 1 101 ? -3.180 -18.751 18.313 1.00 92.56 101 SER A C 1
ATOM 810 O O . SER A 1 101 ? -2.441 -19.172 17.426 1.00 92.56 101 SER A O 1
ATOM 812 N N . GLU A 1 102 ? -4.379 -19.285 18.548 1.00 94.06 102 GLU A N 1
ATOM 813 C CA . GLU A 1 102 ? -4.939 -20.426 17.808 1.00 94.06 102 GLU A CA 1
ATOM 814 C C . GLU A 1 102 ? -5.355 -20.045 16.377 1.00 94.06 102 GLU A C 1
ATOM 816 O O . GLU A 1 102 ? -5.325 -20.868 15.463 1.00 94.06 102 GLU A O 1
ATOM 821 N N . ASN A 1 103 ? -5.695 -18.770 16.162 1.00 93.44 103 ASN A N 1
ATOM 822 C CA . ASN A 1 103 ? -6.291 -18.260 14.933 1.00 93.44 103 ASN A CA 1
ATOM 823 C C . ASN A 1 103 ? -5.413 -17.157 14.324 1.00 93.44 103 ASN A C 1
ATOM 825 O O . ASN A 1 103 ? -5.531 -15.979 14.658 1.00 93.44 103 ASN A O 1
ATOM 829 N N . THR A 1 104 ? -4.502 -17.538 13.423 1.00 94.56 104 THR A N 1
ATOM 830 C CA . THR A 1 104 ? -3.434 -16.642 12.926 1.00 94.56 104 THR A CA 1
ATOM 831 C C . THR A 1 104 ? -3.491 -16.350 11.427 1.00 94.56 104 THR A C 1
ATOM 833 O O . THR A 1 104 ? -2.894 -15.374 10.949 1.00 94.56 104 THR A O 1
ATOM 836 N N . ARG A 1 105 ? -4.196 -17.183 10.655 1.00 93.62 105 ARG A N 1
ATOM 837 C CA . ARG A 1 105 ? -4.191 -17.131 9.189 1.00 93.62 105 ARG A CA 1
ATOM 838 C C . ARG A 1 105 ? -5.306 -16.238 8.656 1.00 93.62 105 ARG A C 1
ATOM 840 O O . ARG A 1 105 ? -6.470 -16.369 9.021 1.00 93.62 105 ARG A O 1
ATOM 847 N N . PHE A 1 106 ? -4.940 -15.372 7.716 1.00 95.31 106 PHE A N 1
ATOM 848 C CA . PHE A 1 106 ? -5.885 -14.594 6.924 1.00 95.31 106 PHE A CA 1
ATOM 849 C C . PHE A 1 106 ? -5.784 -15.055 5.473 1.00 95.31 106 PHE A C 1
ATOM 851 O O . PHE A 1 106 ? -4.766 -14.827 4.822 1.00 95.31 106 PHE A O 1
ATOM 858 N N . LEU A 1 107 ? -6.813 -15.748 4.985 1.00 93.56 107 LEU A N 1
ATOM 859 C CA . LEU A 1 107 ? -6.862 -16.228 3.610 1.00 93.56 107 LEU A CA 1
ATOM 860 C C . LEU A 1 107 ? -7.762 -15.313 2.785 1.00 93.56 107 LEU A C 1
ATOM 862 O O . LEU A 1 107 ? -8.975 -15.283 2.988 1.00 93.56 107 LEU A O 1
ATOM 866 N N . LYS A 1 108 ? -7.163 -14.619 1.818 1.00 91.88 108 LYS A N 1
ATOM 867 C CA . LYS A 1 108 ? -7.872 -13.839 0.806 1.00 91.88 108 LYS A CA 1
ATOM 868 C C . LYS A 1 108 ? -7.757 -14.536 -0.545 1.00 91.88 108 LYS A C 1
ATOM 870 O O . LYS A 1 108 ? -6.681 -14.961 -0.948 1.00 91.88 108 LYS A O 1
ATOM 875 N N . THR A 1 109 ? -8.868 -14.610 -1.266 1.00 90.94 109 THR A N 1
ATOM 876 C CA . THR A 1 109 ? -8.915 -15.102 -2.655 1.00 90.94 109 THR A CA 1
ATOM 877 C C . THR A 1 109 ? -9.555 -14.049 -3.559 1.00 90.94 109 THR A C 1
ATOM 879 O O . THR A 1 109 ? -9.989 -13.000 -3.077 1.00 90.94 109 THR A O 1
ATOM 882 N N . SER A 1 110 ? -9.646 -14.316 -4.863 1.00 88.94 110 SER A N 1
ATOM 883 C CA . SER A 1 110 ? -10.321 -13.436 -5.831 1.00 88.94 110 SER A CA 1
ATOM 884 C C . SER A 1 110 ? -11.814 -13.226 -5.545 1.00 88.94 110 SER A C 1
ATOM 886 O O . SER A 1 110 ? -12.377 -12.233 -5.988 1.00 88.94 110 SER A O 1
ATOM 888 N N . LYS A 1 111 ? -12.451 -14.121 -4.776 1.00 88.94 111 LYS A N 1
ATOM 889 C CA . LYS A 1 111 ? -13.864 -13.996 -4.375 1.00 88.94 111 LYS A CA 1
ATOM 890 C C . LYS A 1 111 ? -14.094 -12.946 -3.283 1.00 88.94 111 LYS A C 1
ATOM 892 O O . LYS A 1 111 ? -15.218 -12.488 -3.122 1.00 88.94 111 LYS A O 1
ATOM 897 N N . HIS A 1 112 ? -13.051 -12.599 -2.531 1.00 92.25 112 HIS A N 1
ATOM 898 C CA . HIS A 1 112 ? -13.137 -11.716 -1.372 1.00 92.25 112 HIS A CA 1
ATOM 899 C C . HIS A 1 112 ? -12.784 -10.281 -1.758 1.00 92.25 112 HIS A C 1
ATOM 901 O O . HIS A 1 112 ? -11.756 -10.032 -2.409 1.00 92.25 112 HIS A O 1
ATOM 907 N N . LYS A 1 113 ? -13.624 -9.336 -1.339 1.00 92.00 113 LYS A N 1
ATOM 908 C CA . LYS A 1 113 ? -13.537 -7.933 -1.738 1.00 92.00 113 LYS A CA 1
ATOM 909 C C . LYS A 1 113 ? -12.738 -7.086 -0.750 1.00 92.00 113 LYS A C 1
ATOM 911 O O . LYS A 1 113 ? -12.589 -7.397 0.431 1.00 92.00 113 LYS A O 1
ATOM 916 N N . VAL A 1 114 ? -12.219 -5.985 -1.281 1.00 93.62 114 VAL A N 1
ATOM 917 C CA . VAL A 1 114 ? -11.644 -4.879 -0.514 1.00 93.62 114 VAL A CA 1
ATOM 918 C C . VAL A 1 114 ? -12.614 -3.716 -0.623 1.00 93.62 114 VAL A C 1
ATOM 920 O O . VAL A 1 114 ? -13.012 -3.355 -1.728 1.00 93.62 114 VAL A O 1
ATOM 923 N N . TRP A 1 115 ? -12.991 -3.138 0.509 1.00 92.69 115 TRP A N 1
ATOM 924 C CA . TRP A 1 115 ? -13.917 -2.016 0.571 1.00 92.69 115 TRP A CA 1
ATOM 925 C C . TRP A 1 115 ? -13.196 -0.774 1.073 1.00 92.69 115 TRP A C 1
ATOM 927 O O . TRP A 1 115 ? -12.425 -0.843 2.029 1.00 92.69 115 TRP A O 1
ATOM 937 N N . LEU A 1 116 ? -13.474 0.362 0.438 1.00 92.56 116 LEU A N 1
ATOM 938 C CA . LEU A 1 116 ? -13.002 1.684 0.842 1.00 92.56 116 LEU A CA 1
ATOM 939 C C . LEU A 1 116 ? -14.215 2.518 1.244 1.00 92.56 116 LEU A C 1
ATOM 941 O O . LEU A 1 116 ? -15.177 2.592 0.480 1.00 92.56 116 LEU A O 1
ATOM 945 N N . GLY A 1 117 ? -14.214 3.111 2.440 1.00 89.19 117 GLY A N 1
ATOM 946 C CA . GLY A 1 117 ? -15.373 3.888 2.907 1.00 89.19 117 GLY A CA 1
ATOM 947 C C . GLY A 1 117 ? -16.602 3.067 3.291 1.00 89.19 117 GLY A C 1
ATOM 948 O O . GLY A 1 117 ? -17.662 3.628 3.558 1.00 89.19 117 GLY A O 1
ATOM 949 N N . GLY A 1 118 ? -16.518 1.740 3.263 1.00 82.94 118 GLY A N 1
ATOM 950 C CA . GLY A 1 118 ? -17.679 0.861 3.323 1.00 82.94 118 GLY A CA 1
ATOM 951 C C . GLY A 1 118 ? -17.368 -0.475 3.972 1.00 82.94 118 GLY A C 1
ATOM 952 O O . GLY A 1 118 ? -16.219 -0.898 4.033 1.00 82.94 118 GLY A O 1
ATOM 953 N N . ILE A 1 119 ? -18.425 -1.139 4.429 1.00 79.62 119 ILE A N 1
ATOM 954 C CA . ILE A 1 119 ? -18.406 -2.514 4.924 1.00 79.62 119 ILE A CA 1
ATOM 955 C C . ILE A 1 119 ? -19.545 -3.260 4.207 1.00 79.62 119 ILE A C 1
ATOM 957 O O . ILE A 1 119 ? -20.592 -2.653 3.938 1.00 79.62 119 ILE A O 1
ATOM 961 N N . PRO A 1 120 ? -19.382 -4.554 3.884 1.00 74.88 120 PRO A N 1
ATOM 962 C CA . PRO A 1 120 ? -20.475 -5.391 3.401 1.00 74.88 120 PRO A CA 1
ATOM 963 C C . PRO A 1 120 ? -21.698 -5.296 4.302 1.00 74.88 120 PRO A C 1
ATOM 965 O O . PRO A 1 120 ? -21.578 -5.304 5.526 1.00 74.88 120 PRO A O 1
ATOM 968 N N . LYS A 1 121 ? -22.899 -5.310 3.715 1.00 71.00 121 LYS A N 1
ATOM 969 C CA . LYS A 1 121 ? -24.142 -5.348 4.504 1.00 71.00 121 LYS A CA 1
ATOM 970 C C . LYS A 1 121 ? -24.177 -6.540 5.469 1.00 71.00 121 LYS A C 1
ATOM 972 O O . LYS A 1 121 ? -24.643 -6.384 6.588 1.00 71.00 121 LYS A O 1
ATOM 977 N N . SER A 1 122 ? -23.642 -7.691 5.058 1.00 66.19 122 SER A N 1
ATOM 978 C CA . SER A 1 122 ? -23.523 -8.902 5.884 1.00 66.19 122 SER A CA 1
ATOM 979 C C . SER A 1 122 ? -22.564 -8.754 7.069 1.00 66.19 122 SER A C 1
ATOM 981 O O . SER A 1 122 ? -22.695 -9.481 8.047 1.00 66.19 122 SER A O 1
ATOM 983 N N . SER A 1 123 ? -21.614 -7.820 6.989 1.00 68.00 123 SER A N 1
ATOM 984 C CA . SER A 1 123 ? -20.590 -7.581 8.011 1.00 68.00 123 SER A CA 1
ATOM 985 C C . SER A 1 123 ? -20.869 -6.340 8.865 1.00 68.00 123 SER A C 1
ATOM 987 O O . SER A 1 123 ? -20.143 -6.084 9.826 1.00 68.00 123 SER A O 1
ATOM 989 N N . SER A 1 124 ? -21.919 -5.571 8.554 1.00 64.19 124 SER A N 1
ATOM 990 C CA . SER A 1 124 ? -22.399 -4.479 9.405 1.00 64.19 124 SER A CA 1
ATOM 991 C C . SER A 1 124 ? -22.996 -5.071 10.684 1.00 64.19 124 SER A C 1
ATOM 993 O O . SER A 1 124 ? -24.149 -5.500 10.724 1.00 64.19 124 SER A O 1
ATOM 995 N N . ARG A 1 125 ? -22.196 -5.131 11.755 1.00 55.38 125 ARG A N 1
ATOM 996 C CA . ARG A 1 125 ? -22.716 -5.450 13.090 1.00 55.38 125 ARG A CA 1
ATOM 997 C C . ARG A 1 125 ? -23.598 -4.286 13.554 1.00 55.38 125 ARG A C 1
ATOM 999 O O . ARG A 1 125 ? -23.197 -3.127 13.478 1.00 55.38 125 ARG A O 1
ATOM 1006 N N . ASN A 1 126 ? -24.792 -4.609 14.046 1.00 51.41 126 ASN A N 1
ATOM 1007 C CA . ASN A 1 126 ? -25.767 -3.688 14.652 1.00 51.41 126 ASN A CA 1
ATOM 1008 C C . ASN A 1 126 ? -26.479 -2.708 13.701 1.00 51.41 126 ASN A C 1
ATOM 1010 O O . ASN A 1 126 ? -27.028 -1.713 14.165 1.00 51.41 126 ASN A O 1
ATOM 1014 N N . GLY A 1 127 ? -26.490 -2.954 12.386 1.00 44.59 127 GLY A N 1
ATOM 1015 C CA . GLY A 1 127 ? -27.230 -2.099 11.446 1.00 44.59 127 GLY A CA 1
ATOM 1016 C C . GLY A 1 127 ? -26.671 -0.677 11.312 1.00 44.59 127 GLY A C 1
ATOM 1017 O O . GLY A 1 127 ? -27.321 0.186 10.722 1.00 44.59 127 GLY A O 1
ATOM 1018 N N . VAL A 1 128 ? -25.459 -0.427 11.824 1.00 48.25 128 VAL A N 1
ATOM 1019 C CA . VAL A 1 128 ? -24.729 0.817 11.581 1.00 48.25 128 VAL A CA 1
ATOM 1020 C C . VAL A 1 128 ? -24.324 0.812 10.111 1.00 48.25 128 VAL A C 1
ATOM 1022 O O . VAL A 1 128 ? -23.397 0.110 9.695 1.00 48.25 128 VAL A O 1
ATOM 1025 N N . MET A 1 129 ? -25.079 1.549 9.297 1.00 55.69 129 MET A N 1
ATOM 1026 C CA . MET A 1 129 ? -24.710 1.802 7.911 1.00 55.69 129 MET A CA 1
ATOM 1027 C C . MET A 1 129 ? -23.390 2.567 7.888 1.00 55.69 129 MET A C 1
ATOM 1029 O O . MET A 1 129 ? -23.228 3.553 8.608 1.00 55.69 129 MET A O 1
ATOM 1033 N N . SER A 1 130 ? -22.452 2.114 7.051 1.00 65.50 130 SER A N 1
ATOM 1034 C CA . SER A 1 130 ? -21.236 2.882 6.794 1.00 65.50 130 SER A CA 1
ATOM 1035 C C . SER A 1 130 ? -21.627 4.286 6.342 1.00 65.50 130 SER A C 1
ATOM 1037 O O . SER A 1 130 ? -22.415 4.434 5.406 1.00 65.50 130 SER A O 1
ATOM 1039 N N . THR A 1 131 ? -21.065 5.309 6.981 1.00 69.31 131 THR A N 1
ATOM 1040 C CA . THR A 1 131 ? -21.286 6.717 6.620 1.00 69.31 131 THR A CA 1
ATOM 1041 C C . THR A 1 131 ? -20.483 7.144 5.390 1.00 69.31 131 THR A C 1
ATOM 1043 O O . THR A 1 131 ? -20.468 8.322 5.051 1.00 69.31 131 THR A O 1
ATOM 1046 N N . GLY A 1 132 ? -19.832 6.197 4.708 1.00 80.19 132 GLY A N 1
ATOM 1047 C CA . GLY A 1 132 ? -18.961 6.470 3.575 1.00 80.19 132 GLY A CA 1
ATOM 1048 C C . GLY A 1 132 ? -17.524 6.763 3.999 1.00 80.19 132 GLY A C 1
ATOM 1049 O O . GLY A 1 132 ? -17.137 6.614 5.162 1.00 80.19 132 GLY A O 1
ATOM 1050 N N . LEU A 1 133 ? -16.721 7.172 3.019 1.00 89.31 133 LEU A N 1
ATOM 1051 C CA . LEU A 1 133 ? -15.346 7.597 3.235 1.00 89.31 133 LEU A CA 1
ATOM 1052 C C . LEU A 1 133 ? -15.311 9.099 3.538 1.00 89.31 133 LEU A C 1
ATOM 1054 O O . LEU A 1 133 ? -15.463 9.914 2.633 1.00 89.31 133 LEU A O 1
ATOM 1058 N N . ASN A 1 134 ? -15.072 9.469 4.796 1.00 89.50 134 ASN A N 1
ATOM 1059 C CA . ASN A 1 134 ? -15.080 10.872 5.243 1.00 89.50 134 ASN A CA 1
ATOM 1060 C C . ASN A 1 134 ? -13.678 11.497 5.301 1.00 89.50 134 ASN A C 1
ATOM 1062 O O . ASN A 1 134 ? -13.429 12.423 6.077 1.00 89.50 134 ASN A O 1
ATOM 1066 N N . VAL A 1 135 ? -12.753 10.967 4.502 1.00 93.31 135 VAL A N 1
ATOM 1067 C CA . VAL A 1 135 ? -11.358 11.404 4.415 1.00 93.31 135 VAL A CA 1
ATOM 1068 C C . VAL A 1 135 ? -10.932 11.552 2.960 1.00 93.31 135 VAL A C 1
ATOM 1070 O O . VAL A 1 135 ? -11.494 10.926 2.063 1.00 93.31 135 VAL A O 1
ATOM 1073 N N . ILE A 1 136 ? -9.884 12.334 2.733 1.00 94.25 136 ILE A N 1
ATOM 1074 C CA . ILE A 1 136 ? -9.194 12.401 1.448 1.00 94.25 136 ILE A CA 1
ATOM 1075 C C . ILE A 1 136 ? -8.075 11.368 1.470 1.00 94.25 136 ILE A C 1
ATOM 1077 O O . ILE A 1 13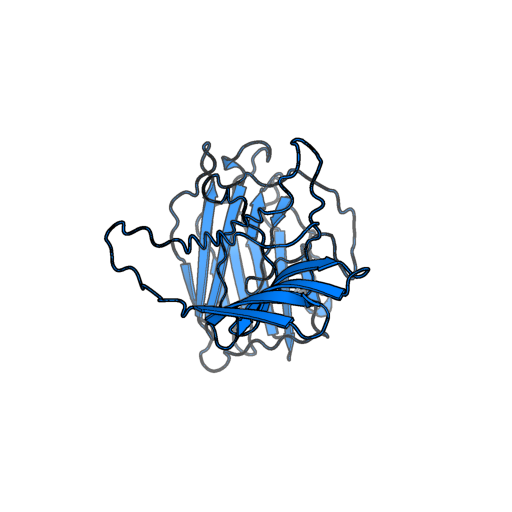6 ? -7.158 11.477 2.278 1.00 94.25 136 ILE A O 1
ATOM 1081 N N . ILE A 1 137 ? -8.123 10.381 0.581 1.00 93.56 137 ILE A N 1
ATOM 1082 C CA . ILE A 1 137 ? -7.055 9.387 0.438 1.00 93.56 137 ILE A CA 1
ATOM 1083 C C . ILE A 1 137 ? -6.142 9.795 -0.715 1.00 93.56 137 ILE A C 1
ATOM 1085 O O . ILE A 1 137 ? -6.619 10.034 -1.822 1.00 93.56 137 ILE A O 1
ATOM 1089 N N . ASN A 1 138 ? -4.832 9.830 -0.466 1.00 92.50 138 ASN A N 1
ATOM 1090 C CA . ASN A 1 138 ? -3.839 9.979 -1.528 1.00 92.50 138 ASN A CA 1
ATOM 1091 C C . ASN A 1 138 ? -3.431 8.624 -2.110 1.00 92.50 138 ASN A C 1
ATOM 1093 O O . ASN A 1 138 ? -3.429 8.441 -3.323 1.00 92.50 138 ASN A O 1
ATOM 1097 N N . GLU A 1 139 ? -3.068 7.678 -1.243 1.00 91.50 139 GLU A N 1
ATOM 1098 C CA . GLU A 1 139 ? -2.539 6.384 -1.668 1.00 91.50 139 GLU A CA 1
ATOM 1099 C C . GLU A 1 139 ? -2.755 5.291 -0.622 1.00 91.50 139 GLU A C 1
ATOM 1101 O O . GLU A 1 139 ? -2.765 5.525 0.596 1.00 91.50 139 GLU A O 1
ATOM 1106 N N . ILE A 1 140 ? -2.896 4.068 -1.121 1.00 92.94 140 ILE A N 1
ATOM 1107 C CA . ILE A 1 140 ? -3.065 2.854 -0.332 1.00 92.94 140 ILE A CA 1
ATOM 1108 C C . ILE A 1 140 ? -2.142 1.792 -0.912 1.00 92.94 140 ILE A C 1
ATOM 1110 O O . ILE A 1 140 ? -2.100 1.594 -2.124 1.00 92.94 140 ILE A O 1
ATOM 1114 N N . PHE A 1 141 ? -1.464 1.075 -0.023 1.00 93.31 141 PHE A N 1
ATOM 1115 C CA . PHE A 1 141 ? -0.703 -0.120 -0.350 1.00 93.31 141 PHE A CA 1
ATOM 1116 C C . PHE A 1 141 ? -1.236 -1.268 0.500 1.00 93.31 141 PHE A C 1
ATOM 1118 O O . PHE A 1 141 ? -1.491 -1.083 1.691 1.00 93.31 141 PHE A O 1
ATOM 1125 N N . ILE A 1 142 ? -1.416 -2.432 -0.117 1.00 93.44 142 ILE A N 1
ATOM 1126 C CA . ILE A 1 142 ? -1.738 -3.693 0.557 1.00 93.44 142 ILE A CA 1
ATOM 1127 C C . ILE A 1 142 ? -0.657 -4.680 0.135 1.00 93.44 142 ILE A C 1
ATOM 1129 O O . ILE A 1 142 ? -0.432 -4.850 -1.061 1.00 93.44 142 ILE A O 1
ATOM 1133 N N . ASP A 1 143 ? 0.039 -5.280 1.100 1.00 91.06 143 ASP A N 1
ATOM 1134 C CA . ASP A 1 143 ? 1.180 -6.175 0.855 1.00 91.06 143 ASP A CA 1
ATOM 1135 C C . ASP A 1 143 ? 2.200 -5.573 -0.132 1.00 91.06 143 ASP A C 1
ATOM 1137 O O . ASP A 1 143 ? 2.623 -6.208 -1.097 1.00 91.06 143 ASP A O 1
ATOM 1141 N N . ASN A 1 144 ? 2.547 -4.297 0.083 1.00 87.12 144 ASN A N 1
ATOM 1142 C CA . ASN A 1 144 ? 3.443 -3.485 -0.755 1.00 87.12 144 ASN A CA 1
ATOM 1143 C C . ASN A 1 144 ? 2.990 -3.267 -2.209 1.00 87.12 144 ASN A C 1
ATOM 1145 O O . ASN A 1 144 ? 3.737 -2.698 -3.003 1.00 87.12 144 ASN A O 1
ATOM 1149 N N . LYS A 1 145 ? 1.761 -3.648 -2.568 1.00 87.38 145 LYS A N 1
ATOM 1150 C CA . LYS A 1 145 ? 1.187 -3.388 -3.892 1.00 87.38 145 LYS A CA 1
ATOM 1151 C C . LYS A 1 145 ? 0.256 -2.177 -3.838 1.00 87.38 145 LYS A C 1
ATOM 1153 O O . LYS A 1 145 ? -0.614 -2.134 -2.961 1.00 87.38 145 LYS A O 1
ATOM 1158 N N . PRO A 1 146 ? 0.408 -1.193 -4.743 1.00 89.31 146 PRO A N 1
ATOM 1159 C CA . PRO A 1 146 ? -0.483 -0.042 -4.782 1.00 89.31 146 PRO A CA 1
ATOM 1160 C C . PRO A 1 146 ? -1.905 -0.487 -5.135 1.00 89.31 146 PRO A C 1
ATOM 1162 O O . PRO A 1 146 ? -2.124 -1.221 -6.099 1.00 89.31 146 PRO A O 1
ATOM 1165 N N . LEU A 1 147 ? -2.884 -0.019 -4.364 1.00 91.00 147 LEU A N 1
ATOM 1166 C CA . LEU A 1 147 ? -4.297 -0.208 -4.664 1.00 91.00 147 LEU A CA 1
ATOM 1167 C C . LEU A 1 147 ? -4.791 0.985 -5.490 1.00 91.00 147 LEU A C 1
ATOM 1169 O O . LEU A 1 147 ? -4.821 2.118 -5.008 1.00 91.00 147 LEU A O 1
ATOM 1173 N N . GLY A 1 148 ? -5.192 0.735 -6.736 1.00 91.44 148 GLY A N 1
ATOM 1174 C CA . GLY A 1 148 ? -5.721 1.775 -7.616 1.00 91.44 148 GLY A CA 1
ATOM 1175 C C . GLY A 1 148 ? -7.068 2.305 -7.120 1.00 91.44 148 GLY A C 1
ATOM 1176 O O . GLY A 1 148 ? -8.085 1.643 -7.297 1.00 91.44 148 GLY A O 1
ATOM 1177 N N . LEU A 1 149 ? -7.093 3.518 -6.557 1.00 91.62 149 LEU A N 1
ATOM 1178 C CA . LEU A 1 149 ? -8.314 4.143 -6.012 1.00 91.62 149 LEU A CA 1
ATOM 1179 C C . LEU A 1 149 ? -9.425 4.342 -7.059 1.00 91.62 149 LEU A C 1
ATOM 1181 O O . LEU A 1 149 ? -10.598 4.394 -6.708 1.00 91.62 149 LEU A O 1
ATOM 1185 N N . TRP A 1 150 ? -9.050 4.429 -8.337 1.00 91.69 150 TRP A N 1
ATOM 1186 C CA . TRP A 1 150 ? -9.962 4.574 -9.478 1.00 91.69 150 TRP A CA 1
ATOM 1187 C C . TRP A 1 150 ? -10.199 3.267 -10.245 1.00 91.69 150 TRP A C 1
ATOM 1189 O O . TRP A 1 150 ? -10.919 3.268 -11.236 1.00 91.69 150 TRP A O 1
ATOM 1199 N N . ASN A 1 151 ? -9.602 2.158 -9.801 1.00 91.94 151 ASN A N 1
ATOM 1200 C CA . ASN A 1 151 ? -9.756 0.837 -10.409 1.00 91.94 151 ASN A CA 1
ATOM 1201 C C . ASN A 1 151 ? -10.663 -0.048 -9.537 1.00 91.94 151 ASN A C 1
ATOM 1203 O O . ASN A 1 151 ? -10.236 -1.078 -9.014 1.00 91.94 151 ASN A O 1
ATOM 1207 N N . PHE A 1 152 ? -11.894 0.407 -9.295 1.00 90.94 152 PHE A N 1
ATOM 1208 C CA . PHE A 1 152 ? -12.863 -0.304 -8.461 1.00 90.94 152 PHE A CA 1
ATOM 1209 C C . PHE A 1 152 ? -13.808 -1.173 -9.300 1.00 90.94 152 PHE A C 1
ATOM 1211 O O . PHE A 1 152 ? -14.221 -0.797 -10.390 1.00 90.94 152 PHE A O 1
ATOM 1218 N N . ASP A 1 153 ? -14.204 -2.315 -8.737 1.00 90.75 153 ASP A N 1
ATOM 1219 C CA . ASP A 1 153 ? -15.246 -3.194 -9.292 1.00 90.75 153 ASP A CA 1
ATOM 1220 C C . ASP A 1 153 ? -16.635 -2.533 -9.222 1.00 90.75 153 ASP A C 1
ATOM 1222 O O . ASP A 1 153 ? -17.435 -2.616 -10.145 1.00 90.75 153 ASP A O 1
ATOM 1226 N N . ASN A 1 154 ? -16.931 -1.847 -8.115 1.00 88.94 154 ASN A N 1
ATOM 1227 C CA . ASN A 1 154 ? -18.219 -1.208 -7.867 1.00 88.94 154 ASN A CA 1
ATOM 1228 C C . ASN A 1 154 ? -18.043 0.050 -7.007 1.00 88.94 154 ASN A C 1
ATOM 1230 O O . ASN A 1 154 ? -17.163 0.095 -6.148 1.00 88.94 154 ASN A O 1
ATOM 1234 N N . THR A 1 155 ? -18.927 1.034 -7.183 1.00 89.19 155 THR A N 1
ATOM 1235 C CA . THR A 1 155 ? -18.987 2.244 -6.349 1.00 89.19 155 THR A CA 1
ATOM 1236 C C . THR A 1 155 ? -20.424 2.578 -5.947 1.00 89.19 155 THR A C 1
ATOM 1238 O O . THR A 1 155 ? -21.381 2.163 -6.603 1.00 89.19 155 THR A O 1
ATOM 1241 N N . LYS A 1 156 ? -20.587 3.302 -4.836 1.00 85.69 156 LYS A N 1
ATOM 1242 C CA . LYS A 1 156 ? -21.870 3.826 -4.355 1.00 85.69 156 LYS A CA 1
ATOM 1243 C C . LYS A 1 156 ? -21.680 5.235 -3.811 1.00 85.69 156 LYS A C 1
ATOM 1245 O O . LYS A 1 156 ? -20.765 5.473 -3.031 1.00 85.69 156 LYS A O 1
ATOM 1250 N N . GLY A 1 157 ? -22.606 6.126 -4.152 1.00 83.75 157 GLY A N 1
ATOM 1251 C CA . GLY A 1 157 ? -22.523 7.538 -3.783 1.00 83.75 157 GLY A CA 1
ATOM 1252 C C . GLY A 1 157 ? -21.637 8.339 -4.738 1.00 83.75 157 GLY A C 1
ATOM 1253 O O . GLY A 1 157 ? -21.294 7.877 -5.825 1.00 83.75 157 GLY A O 1
ATOM 1254 N N . LEU A 1 158 ? -21.307 9.566 -4.339 1.00 83.00 158 LEU A N 1
ATOM 1255 C CA . LEU A 1 158 ? -20.480 10.476 -5.128 1.00 83.00 158 LEU A CA 1
ATOM 1256 C C . LEU A 1 158 ? -19.006 10.292 -4.756 1.00 83.00 158 LEU A C 1
ATOM 1258 O O . LEU A 1 158 ? -18.592 10.640 -3.652 1.00 83.00 158 LEU A O 1
ATOM 1262 N N . CYS A 1 159 ? -18.211 9.774 -5.691 1.00 85.25 159 CYS A N 1
ATOM 1263 C CA . CYS A 1 159 ? -16.755 9.740 -5.584 1.00 85.25 159 CYS A CA 1
ATOM 1264 C C . CYS A 1 159 ? -16.175 10.883 -6.413 1.00 85.25 159 CYS A C 1
ATOM 1266 O O . CYS A 1 159 ? -16.340 10.908 -7.631 1.00 85.25 159 CYS A O 1
ATOM 1268 N N . LEU A 1 160 ? -15.503 11.827 -5.757 1.00 88.00 160 LEU A N 1
ATOM 1269 C CA . LEU A 1 160 ? -14.910 12.988 -6.412 1.00 88.00 160 LEU A CA 1
ATOM 1270 C C . LEU A 1 160 ? -13.389 12.979 -6.243 1.00 88.00 160 LEU A C 1
ATOM 1272 O O . LEU A 1 160 ? -12.895 12.590 -5.180 1.00 88.00 160 LEU A O 1
ATOM 1276 N N . PRO A 1 161 ? -12.631 13.416 -7.263 1.00 89.62 161 PRO A N 1
ATOM 1277 C CA . PRO A 1 161 ? -11.209 13.656 -7.096 1.00 89.62 161 PRO A CA 1
ATOM 1278 C C . PRO A 1 161 ? -10.982 14.767 -6.071 1.00 89.62 161 PRO A C 1
ATOM 1280 O O . PRO A 1 161 ? -11.775 15.699 -5.939 1.00 89.62 161 PRO A O 1
ATOM 1283 N N . SER A 1 162 ? -9.868 14.671 -5.354 1.00 90.50 162 SER A N 1
ATOM 1284 C CA . SER A 1 162 ? -9.458 15.665 -4.367 1.00 90.50 162 SER A CA 1
ATOM 1285 C C . SER A 1 162 ? -7.968 15.973 -4.513 1.00 90.50 162 SER A C 1
ATOM 1287 O O . SER A 1 162 ? -7.313 15.534 -5.462 1.00 90.50 162 SER A O 1
ATOM 1289 N N . LYS A 1 163 ? -7.433 16.781 -3.597 1.00 86.56 163 LYS A N 1
ATOM 1290 C CA . LYS A 1 163 ? -6.025 17.169 -3.589 1.00 86.56 163 LYS A CA 1
ATOM 1291 C C . LYS A 1 163 ? -5.129 15.945 -3.466 1.00 86.56 163 LYS A C 1
ATOM 1293 O O . LYS A 1 163 ? -5.393 15.034 -2.685 1.00 86.56 163 LYS A O 1
ATOM 1298 N N . LYS A 1 164 ? -4.050 15.964 -4.243 1.00 85.44 164 LYS A N 1
ATOM 1299 C CA . LYS A 1 164 ? -2.975 14.991 -4.122 1.00 85.44 164 LYS A CA 1
ATOM 1300 C C . LYS A 1 164 ? -2.218 15.236 -2.818 1.00 85.44 164 LYS A C 1
ATOM 1302 O O . LYS A 1 164 ? -2.037 16.384 -2.418 1.00 85.44 164 LYS A O 1
ATOM 1307 N N . GLY A 1 165 ? -1.786 14.144 -2.204 1.00 78.50 165 GLY A N 1
ATOM 1308 C CA . GLY A 1 165 ? -0.956 14.096 -1.011 1.00 78.50 165 GLY A CA 1
ATOM 1309 C C . GLY A 1 165 ? 0.239 15.029 -1.047 1.00 78.50 165 GLY A C 1
ATOM 1310 O O . GLY A 1 165 ? 0.856 15.209 -2.100 1.00 78.50 165 GLY A O 1
ATOM 1311 N N . ALA A 1 166 ? 0.604 15.563 0.117 1.00 71.19 166 ALA A N 1
ATOM 1312 C CA . ALA A 1 166 ? 1.903 16.187 0.281 1.00 71.19 166 ALA A CA 1
ATOM 1313 C C . ALA A 1 166 ? 3.002 15.143 0.040 1.00 71.19 166 ALA A C 1
ATOM 1315 O O . ALA A 1 166 ? 3.003 14.054 0.609 1.00 71.19 166 ALA A O 1
ATOM 1316 N N . TYR A 1 167 ? 3.906 15.470 -0.875 1.00 65.12 167 TYR A N 1
ATOM 1317 C CA . TYR A 1 167 ? 5.003 14.599 -1.262 1.00 65.12 167 TYR A CA 1
ATOM 1318 C C . TYR A 1 167 ? 6.085 14.621 -0.191 1.00 65.12 167 TYR A C 1
ATOM 1320 O O . TYR A 1 167 ? 6.594 15.696 0.116 1.00 65.12 167 TYR A O 1
ATOM 1328 N N . ASN A 1 168 ? 6.499 13.449 0.298 1.00 55.38 168 ASN A N 1
ATOM 1329 C CA . ASN A 1 168 ? 7.731 13.348 1.073 1.00 55.38 168 ASN A CA 1
ATOM 1330 C C . ASN A 1 168 ? 8.925 13.686 0.148 1.00 55.38 168 ASN A C 1
ATOM 1332 O O . ASN A 1 168 ? 9.167 12.938 -0.809 1.00 55.38 168 ASN A O 1
ATOM 1336 N N . PRO A 1 169 ? 9.686 14.769 0.396 1.00 50.59 169 PRO A N 1
ATOM 1337 C CA . PRO A 1 169 ? 10.840 15.144 -0.421 1.00 50.59 169 PRO A CA 1
ATOM 1338 C C . PRO A 1 169 ? 11.905 14.043 -0.513 1.00 50.59 169 PRO A C 1
ATOM 1340 O O . PRO A 1 169 ? 12.587 13.952 -1.531 1.00 50.59 169 PRO A O 1
ATOM 1343 N N . GLU A 1 170 ? 12.014 13.177 0.501 1.00 48.97 170 GLU A N 1
ATOM 1344 C CA . GLU A 1 170 ? 12.963 12.053 0.535 1.00 48.97 170 GLU A CA 1
ATOM 1345 C C . GLU A 1 170 ? 12.619 10.944 -0.469 1.00 48.97 170 GLU A C 1
ATOM 1347 O O . GLU A 1 170 ? 13.485 10.175 -0.871 1.00 48.97 170 GLU A O 1
ATOM 1352 N N . THR A 1 171 ? 11.365 10.889 -0.926 1.00 50.59 171 THR A N 1
ATOM 1353 C CA . THR A 1 171 ? 10.907 9.947 -1.963 1.00 50.59 171 THR A CA 1
ATOM 1354 C C . THR A 1 171 ? 11.006 10.522 -3.376 1.00 50.59 171 THR A C 1
ATOM 1356 O O . THR A 1 171 ? 10.525 9.909 -4.330 1.00 50.59 171 THR A O 1
ATOM 1359 N N . ARG A 1 172 ? 11.645 11.693 -3.549 1.00 48.16 172 ARG A N 1
ATOM 1360 C CA . ARG A 1 172 ? 12.027 12.203 -4.873 1.00 48.16 172 ARG A CA 1
ATOM 1361 C C . ARG A 1 172 ? 13.115 11.315 -5.463 1.00 48.16 172 ARG A C 1
ATOM 1363 O O . ARG A 1 172 ? 14.292 11.663 -5.448 1.00 48.16 172 ARG A O 1
ATOM 1370 N N . SER A 1 173 ? 12.716 10.199 -6.046 1.00 57.06 173 SER A N 1
ATOM 1371 C CA . SER A 1 173 ? 13.576 9.473 -6.957 1.00 57.06 173 SER A CA 1
ATOM 1372 C C . SER A 1 173 ? 13.015 9.592 -8.372 1.00 57.06 173 SER A C 1
ATOM 1374 O O . SER A 1 173 ? 11.812 9.515 -8.624 1.00 57.06 173 SER A O 1
ATOM 1376 N N . ASN A 1 174 ? 13.908 9.818 -9.335 1.00 66.19 174 ASN A N 1
ATOM 1377 C CA . ASN A 1 174 ? 13.585 9.662 -10.754 1.00 66.19 174 ASN A CA 1
ATOM 1378 C C . ASN A 1 174 ? 13.512 8.177 -11.147 1.00 66.19 174 ASN A C 1
ATOM 1380 O O . ASN A 1 174 ? 13.542 7.852 -12.333 1.00 66.19 174 ASN A O 1
ATOM 1384 N N . GLU A 1 175 ? 13.436 7.273 -10.171 1.00 74.69 175 GLU A N 1
ATOM 1385 C CA . GLU A 1 175 ? 13.381 5.843 -10.407 1.00 74.69 175 GLU A CA 1
ATOM 1386 C C . GLU A 1 175 ? 12.011 5.477 -10.980 1.00 74.69 175 GLU A C 1
ATOM 1388 O O . GLU A 1 175 ? 11.010 6.196 -10.855 1.00 74.69 175 GLU A O 1
ATOM 1393 N N . ARG A 1 176 ? 11.984 4.360 -11.694 1.00 81.31 176 ARG A N 1
ATOM 1394 C CA . ARG A 1 176 ? 10.777 3.787 -12.272 1.00 81.31 176 ARG A CA 1
ATOM 1395 C C . ARG A 1 176 ? 10.723 2.343 -11.820 1.00 81.31 176 ARG A C 1
ATOM 1397 O O . ARG A 1 176 ? 11.711 1.625 -11.949 1.00 81.31 176 ARG A O 1
ATOM 1404 N N . TYR A 1 177 ? 9.588 1.956 -11.257 1.00 83.12 177 TYR A N 1
ATOM 1405 C CA . TYR A 1 177 ? 9.348 0.586 -10.841 1.00 83.12 177 TYR A CA 1
ATOM 1406 C C . TYR A 1 177 ? 8.739 -0.193 -12.005 1.00 83.12 177 TYR A C 1
ATOM 1408 O O . TYR A 1 177 ? 7.764 0.260 -12.605 1.00 83.12 177 TYR A O 1
ATOM 1416 N N . PHE A 1 178 ? 9.323 -1.348 -12.308 1.00 86.50 178 PHE A N 1
ATOM 1417 C CA . PHE A 1 178 ? 8.802 -2.313 -13.268 1.00 86.50 178 PHE A CA 1
ATOM 1418 C C . PHE A 1 178 ? 8.384 -3.551 -12.476 1.00 86.50 178 PHE A C 1
ATOM 1420 O O . PHE A 1 178 ? 9.189 -4.105 -11.734 1.00 86.50 178 PHE A O 1
ATOM 1427 N N . ASP A 1 179 ? 7.125 -3.959 -12.610 1.00 84.94 179 ASP A N 1
ATOM 1428 C CA . ASP A 1 179 ? 6.532 -5.097 -11.893 1.00 84.94 179 ASP A CA 1
ATOM 1429 C C . ASP A 1 179 ? 6.624 -6.419 -12.680 1.00 84.94 179 ASP A C 1
ATOM 1431 O O . ASP A 1 179 ? 6.033 -7.421 -12.281 1.00 84.94 179 ASP A O 1
ATOM 1435 N N . GLY A 1 180 ? 7.324 -6.402 -13.819 1.00 89.25 180 GLY A N 1
ATOM 1436 C CA . GLY A 1 180 ? 7.462 -7.527 -14.744 1.00 89.25 180 GLY A CA 1
ATOM 1437 C C . GLY A 1 180 ? 6.363 -7.638 -15.810 1.00 89.25 180 GLY A C 1
ATOM 1438 O O . GLY A 1 180 ? 6.497 -8.463 -16.708 1.00 89.25 180 GLY A O 1
ATOM 1439 N N . ASN A 1 181 ? 5.312 -6.805 -15.778 1.00 89.81 181 ASN A N 1
ATOM 1440 C CA . ASN A 1 181 ? 4.161 -6.915 -16.691 1.00 89.81 181 ASN A CA 1
ATOM 1441 C C . ASN A 1 181 ? 4.183 -5.913 -17.861 1.00 89.81 181 ASN A C 1
ATOM 1443 O O . ASN A 1 181 ? 3.148 -5.646 -18.475 1.00 89.81 181 ASN A O 1
ATOM 1447 N N . GLY A 1 182 ? 5.337 -5.328 -18.184 1.00 90.94 182 GLY A N 1
ATOM 1448 C CA . GLY A 1 182 ? 5.423 -4.333 -19.251 1.00 90.94 182 GLY A CA 1
ATOM 1449 C C . GLY A 1 182 ? 6.833 -3.837 -19.540 1.00 90.94 182 GLY A C 1
ATOM 1450 O O . GLY A 1 182 ? 7.819 -4.354 -19.023 1.00 90.94 182 GLY A O 1
ATOM 1451 N N . TYR A 1 183 ? 6.916 -2.811 -20.386 1.00 93.44 183 TYR A N 1
ATOM 1452 C CA . TYR A 1 183 ? 8.165 -2.178 -20.804 1.00 93.44 183 TYR A CA 1
ATOM 1453 C C . TYR A 1 183 ? 7.975 -0.670 -21.010 1.00 93.44 183 TYR A C 1
ATOM 1455 O O . TYR A 1 183 ? 6.853 -0.165 -21.047 1.00 93.44 183 TYR A O 1
ATOM 1463 N N . SER A 1 184 ? 9.085 0.055 -21.154 1.00 91.00 184 SER A N 1
ATOM 1464 C CA . SER A 1 184 ? 9.096 1.476 -21.513 1.00 91.00 184 SER A CA 1
ATOM 1465 C C . SER A 1 184 ? 9.839 1.663 -22.832 1.00 91.00 184 SER A C 1
ATOM 1467 O O . SER A 1 184 ? 11.021 1.333 -22.929 1.00 91.00 184 SER A O 1
ATOM 1469 N N . GLU A 1 185 ? 9.157 2.190 -23.850 1.00 90.94 185 GLU A N 1
ATOM 1470 C CA . GLU A 1 185 ? 9.780 2.553 -25.125 1.00 90.94 185 GLU A CA 1
ATOM 1471 C C . GLU A 1 185 ? 10.314 3.986 -25.042 1.00 90.94 185 GLU A C 1
ATOM 1473 O O . GLU A 1 185 ? 9.561 4.940 -24.838 1.00 90.94 185 GLU A O 1
ATOM 1478 N N . VAL A 1 186 ? 11.622 4.152 -25.236 1.00 83.94 186 VAL A N 1
ATOM 1479 C CA . VAL A 1 186 ? 12.250 5.474 -25.300 1.00 83.94 186 VAL A CA 1
ATOM 1480 C C . VAL A 1 186 ? 12.647 5.767 -26.737 1.00 83.94 186 VAL A C 1
ATOM 1482 O O . VAL A 1 186 ? 13.475 5.076 -27.326 1.00 83.94 186 VAL A O 1
ATOM 1485 N N . ARG A 1 187 ? 12.096 6.848 -27.293 1.00 78.75 187 ARG A N 1
ATOM 1486 C CA . ARG A 1 187 ? 12.507 7.371 -28.598 1.00 78.75 187 ARG A CA 1
ATOM 1487 C C . ARG A 1 187 ? 13.559 8.448 -28.405 1.00 78.75 187 ARG A C 1
ATOM 1489 O O . ARG A 1 187 ? 13.362 9.400 -27.655 1.00 78.75 187 ARG A O 1
ATOM 1496 N N . LYS A 1 188 ? 14.685 8.320 -29.100 1.00 66.81 188 LYS A N 1
ATOM 1497 C CA . LYS A 1 188 ? 15.753 9.318 -29.035 1.00 66.81 188 LYS A CA 1
ATOM 1498 C C . LYS A 1 188 ? 15.356 10.562 -29.835 1.00 66.81 188 LYS A C 1
ATOM 1500 O O . LYS A 1 188 ? 15.388 10.552 -31.065 1.00 66.81 188 LYS A O 1
ATOM 1505 N N . THR A 1 189 ? 15.001 11.642 -29.143 1.00 59.38 189 THR A N 1
ATOM 1506 C CA . THR A 1 189 ? 14.717 12.942 -29.768 1.00 59.38 189 THR A CA 1
ATOM 1507 C C . THR A 1 189 ? 16.029 13.581 -30.237 1.00 59.38 189 THR A C 1
ATOM 1509 O O . THR A 1 189 ? 16.979 13.745 -29.471 1.00 59.38 189 THR A O 1
ATOM 1512 N N . ARG A 1 190 ? 16.122 13.872 -31.537 1.00 59.41 190 ARG A N 1
ATOM 1513 C CA . ARG A 1 190 ? 17.352 14.274 -32.237 1.00 59.41 190 ARG A CA 1
ATOM 1514 C C . ARG A 1 190 ? 17.830 15.662 -31.790 1.00 59.41 190 ARG A C 1
ATOM 1516 O O . ARG A 1 190 ? 17.184 16.650 -32.110 1.00 59.41 190 ARG A O 1
ATOM 1523 N N . SER A 1 191 ? 18.976 15.749 -31.108 1.00 52.66 191 SER A N 1
ATOM 1524 C CA . SER A 1 191 ? 19.604 17.044 -30.765 1.00 52.66 191 SER A CA 1
ATOM 1525 C C . SER A 1 191 ? 21.074 17.177 -31.199 1.00 52.66 191 SER A C 1
ATOM 1527 O O . SER A 1 191 ? 21.567 18.295 -31.305 1.00 52.66 191 SER A O 1
ATOM 1529 N N . ARG A 1 192 ? 21.791 16.089 -31.522 1.00 56.28 192 ARG A N 1
ATOM 1530 C CA . ARG A 1 192 ? 23.189 16.160 -31.996 1.00 56.28 192 ARG A CA 1
ATOM 1531 C C . ARG A 1 192 ? 23.454 15.215 -33.162 1.00 56.28 192 ARG A C 1
ATOM 1533 O O . ARG A 1 192 ? 22.799 14.179 -33.272 1.00 56.28 192 ARG A O 1
ATOM 1540 N N . TYR A 1 193 ? 24.445 15.573 -33.983 1.00 57.75 193 TYR A N 1
ATOM 1541 C CA . TYR A 1 193 ? 25.026 14.707 -35.010 1.00 57.75 193 TYR A CA 1
ATOM 1542 C C . TYR A 1 193 ? 25.427 13.361 -34.400 1.00 57.75 193 TYR A C 1
ATOM 1544 O O . TYR A 1 193 ? 26.181 13.300 -33.427 1.00 57.75 193 TYR A O 1
ATOM 1552 N N . TYR A 1 194 ? 24.885 12.287 -34.963 1.00 59.44 194 TYR A N 1
ATOM 1553 C CA . TYR A 1 194 ? 25.141 10.927 -34.519 1.00 59.44 194 TYR A CA 1
ATOM 1554 C C . TYR A 1 194 ? 26.521 10.476 -35.009 1.00 59.44 194 TYR A C 1
ATOM 1556 O O . TYR A 1 194 ? 26.776 10.446 -36.213 1.00 59.44 194 TYR A O 1
ATOM 1564 N N . LYS A 1 195 ? 27.422 10.118 -34.086 1.00 58.44 195 LYS A N 1
ATOM 1565 C CA . LYS A 1 195 ? 28.608 9.336 -34.443 1.00 58.44 195 LYS A CA 1
ATOM 1566 C C . LYS A 1 195 ? 28.148 7.894 -34.596 1.00 58.44 195 LYS A C 1
ATOM 1568 O O . LYS A 1 195 ? 27.887 7.239 -33.594 1.00 58.44 195 LYS A O 1
ATOM 1573 N N . LYS A 1 196 ? 28.056 7.432 -35.844 1.00 59.38 196 LYS A N 1
ATOM 1574 C CA . LYS A 1 196 ? 27.641 6.065 -36.188 1.00 59.38 196 LYS A CA 1
ATOM 1575 C C . LYS A 1 196 ? 28.375 5.000 -35.366 1.00 59.38 196 LYS A C 1
ATOM 1577 O O . LYS A 1 196 ? 27.756 4.087 -34.846 1.00 59.38 196 LYS A O 1
ATOM 1582 N N . ASN A 1 197 ? 29.656 5.238 -35.103 1.00 59.03 197 ASN A N 1
ATOM 1583 C CA . ASN A 1 197 ? 30.551 4.293 -34.440 1.00 59.03 197 ASN A CA 1
ATOM 1584 C C . ASN A 1 197 ? 30.572 4.438 -32.906 1.00 59.03 197 ASN A C 1
ATOM 1586 O O . ASN A 1 197 ? 31.576 4.104 -32.280 1.00 59.03 197 ASN A O 1
ATOM 1590 N N . PHE A 1 198 ? 29.535 5.005 -32.283 1.00 61.75 198 PHE A N 1
ATOM 1591 C CA . PHE A 1 198 ? 29.523 5.203 -30.834 1.00 61.75 198 PHE A CA 1
ATOM 1592 C C . PHE A 1 198 ? 28.151 4.913 -30.228 1.00 61.75 198 PHE A C 1
ATOM 1594 O O . PHE A 1 198 ? 27.156 5.583 -30.520 1.00 61.75 198 PHE A O 1
ATOM 1601 N N . PHE A 1 199 ? 28.120 3.925 -29.336 1.00 67.81 199 PHE A N 1
ATOM 1602 C CA . PHE A 1 199 ? 26.963 3.589 -28.521 1.00 67.81 199 PHE A CA 1
ATOM 1603 C C . PHE A 1 199 ? 27.346 3.710 -27.046 1.00 67.81 199 PHE A C 1
ATOM 1605 O O . PHE A 1 199 ? 28.242 3.018 -26.571 1.00 67.81 199 PHE A O 1
ATOM 1612 N N . GLU A 1 200 ? 26.654 4.595 -26.331 1.00 69.31 200 GLU A N 1
ATOM 1613 C CA . GLU A 1 200 ? 26.795 4.771 -24.887 1.00 69.31 200 GLU A CA 1
ATOM 1614 C C . GLU A 1 200 ? 25.411 4.654 -24.256 1.00 69.31 200 GLU A C 1
ATOM 1616 O O . GLU A 1 200 ? 24.473 5.367 -24.630 1.00 69.31 200 GLU A O 1
ATOM 1621 N N . LEU A 1 201 ? 25.304 3.740 -23.298 1.00 71.69 201 LEU A N 1
ATOM 1622 C CA . LEU A 1 201 ? 24.133 3.547 -22.463 1.00 71.69 201 LEU A CA 1
ATOM 1623 C C . LEU A 1 201 ? 24.584 3.602 -21.008 1.00 71.69 201 LEU A C 1
ATOM 1625 O O . LEU A 1 201 ? 25.533 2.925 -20.616 1.00 71.69 201 LEU A O 1
ATOM 1629 N N . GLN A 1 202 ? 23.885 4.408 -20.219 1.00 74.62 202 GLN A N 1
ATOM 1630 C CA . GLN A 1 202 ? 24.066 4.489 -18.780 1.00 74.62 202 GLN A CA 1
ATOM 1631 C C . GLN A 1 202 ? 22.702 4.316 -18.120 1.00 74.62 202 GLN A C 1
ATOM 1633 O O . GLN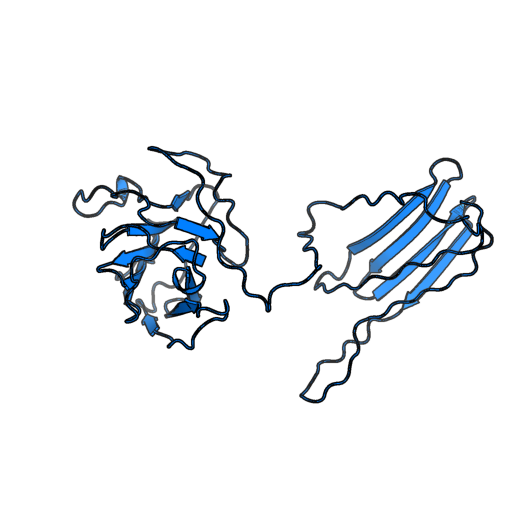 A 1 202 ? 21.753 5.026 -18.453 1.00 74.62 202 GLN A O 1
ATOM 1638 N N . MET A 1 203 ? 22.611 3.379 -17.180 1.00 76.44 203 MET A N 1
ATOM 1639 C CA . MET A 1 203 ? 21.414 3.158 -16.376 1.00 76.44 203 MET A CA 1
ATOM 1640 C C . MET A 1 203 ? 21.787 2.697 -14.969 1.00 76.44 203 MET A C 1
ATOM 1642 O O . MET A 1 203 ? 22.837 2.091 -14.766 1.00 76.44 203 MET A O 1
ATOM 1646 N N . TRP A 1 204 ? 20.898 2.963 -14.017 1.00 81.31 204 TRP A N 1
ATOM 1647 C CA . TRP A 1 204 ? 20.949 2.417 -12.664 1.00 81.31 204 TRP A CA 1
ATOM 1648 C C . TRP A 1 204 ? 19.741 1.508 -12.477 1.00 81.31 204 TRP A C 1
ATOM 1650 O O . TRP A 1 204 ? 18.630 1.883 -12.852 1.00 81.31 204 TRP A O 1
ATOM 1660 N N . PHE A 1 205 ? 19.949 0.326 -11.905 1.00 84.19 205 PHE A N 1
ATOM 1661 C CA . PHE A 1 205 ? 18.870 -0.611 -11.613 1.00 84.19 205 PHE A CA 1
ATOM 1662 C C . PHE A 1 205 ? 19.096 -1.290 -10.262 1.00 84.19 205 PHE A C 1
ATOM 1664 O O . PHE A 1 205 ? 20.223 -1.398 -9.778 1.00 84.19 205 PHE A O 1
ATOM 1671 N N . LYS A 1 206 ? 17.998 -1.742 -9.659 1.00 82.06 206 LYS A N 1
ATOM 1672 C CA . LYS A 1 206 ? 17.966 -2.561 -8.448 1.00 82.06 206 LYS A CA 1
ATOM 1673 C C . LYS A 1 206 ? 16.870 -3.599 -8.643 1.00 82.06 206 LYS A C 1
ATOM 1675 O O . LYS A 1 206 ? 15.733 -3.223 -8.907 1.00 82.06 206 LYS A O 1
ATOM 1680 N N . THR A 1 207 ? 17.208 -4.877 -8.530 1.00 84.25 207 THR A N 1
ATOM 1681 C CA . THR A 1 207 ? 16.242 -5.970 -8.681 1.00 84.25 207 THR A CA 1
ATOM 1682 C C . THR A 1 207 ? 16.629 -7.166 -7.814 1.00 84.25 207 THR A C 1
ATOM 1684 O O . THR A 1 207 ? 17.774 -7.268 -7.374 1.00 84.25 207 THR A O 1
ATOM 1687 N N . LEU A 1 208 ? 15.649 -8.027 -7.547 1.00 85.25 208 LEU A N 1
ATOM 1688 C CA . LEU A 1 208 ? 15.837 -9.374 -7.008 1.00 85.25 208 LEU A CA 1
ATOM 1689 C C . LEU A 1 208 ? 15.722 -10.444 -8.109 1.00 85.25 208 LEU A C 1
ATOM 1691 O O . LEU A 1 208 ? 15.944 -11.617 -7.831 1.00 85.25 208 LEU A O 1
ATOM 1695 N N . ASP A 1 209 ? 15.370 -10.052 -9.337 1.00 87.38 209 ASP A N 1
ATOM 1696 C CA . ASP A 1 209 ? 15.211 -10.971 -10.458 1.00 87.38 209 ASP A CA 1
ATOM 1697 C C . ASP A 1 209 ? 16.572 -11.466 -10.950 1.00 87.38 209 ASP A C 1
ATOM 1699 O O . ASP A 1 209 ? 17.465 -10.680 -11.275 1.00 87.38 209 ASP A O 1
ATOM 1703 N N . GLU A 1 210 ? 16.711 -12.784 -11.065 1.00 90.88 210 GLU A N 1
ATOM 1704 C CA . GLU A 1 210 ? 17.921 -13.416 -11.598 1.00 90.88 210 GLU A CA 1
ATOM 1705 C C . GLU A 1 210 ? 17.923 -13.467 -13.134 1.00 90.88 210 GLU A C 1
ATOM 1707 O O . GLU A 1 210 ? 18.990 -13.535 -13.748 1.00 90.88 210 GLU A O 1
ATOM 1712 N N . HIS A 1 211 ? 16.740 -13.389 -13.754 1.00 93.31 211 HIS A N 1
ATOM 1713 C CA . HIS A 1 211 ? 16.539 -13.438 -15.201 1.00 93.31 211 HIS A CA 1
ATOM 1714 C C . HIS A 1 211 ? 15.620 -12.298 -15.650 1.00 93.31 211 HIS A C 1
ATOM 1716 O O . HIS A 1 211 ? 14.434 -12.292 -15.329 1.00 93.31 211 HIS A O 1
ATOM 1722 N N . ALA A 1 212 ? 16.157 -11.329 -16.394 1.00 93.44 212 ALA A N 1
ATOM 1723 C CA . ALA A 1 212 ? 15.406 -10.141 -16.804 1.00 93.44 212 ALA A CA 1
ATOM 1724 C C . ALA A 1 212 ? 15.976 -9.496 -18.074 1.00 93.44 212 ALA A C 1
ATOM 1726 O O . ALA A 1 212 ? 17.181 -9.532 -18.314 1.00 93.44 212 ALA A O 1
ATOM 1727 N N . LEU A 1 213 ? 15.125 -8.833 -18.858 1.00 94.69 213 LEU A N 1
ATOM 1728 C CA . LEU A 1 213 ? 15.553 -7.925 -19.923 1.00 94.69 213 LEU A CA 1
ATOM 1729 C C . LEU A 1 213 ? 15.636 -6.500 -19.364 1.00 94.69 213 LEU A C 1
ATOM 1731 O O . LEU A 1 213 ? 14.622 -5.944 -18.953 1.00 94.69 213 LEU A O 1
ATOM 1735 N N . LEU A 1 214 ? 16.831 -5.906 -19.356 1.00 91.56 214 LEU A N 1
ATOM 1736 C CA . LEU A 1 214 ? 17.053 -4.548 -18.844 1.00 91.56 214 LEU A CA 1
ATOM 1737 C C . LEU A 1 214 ? 17.025 -3.494 -19.956 1.00 91.56 214 LEU A C 1
ATOM 1739 O O . LEU A 1 214 ? 16.558 -2.377 -19.746 1.00 91.56 214 LEU A O 1
ATOM 1743 N N . PHE A 1 215 ? 17.534 -3.840 -21.139 1.00 92.12 215 PHE A N 1
ATOM 1744 C CA . PHE A 1 215 ? 17.564 -2.955 -22.300 1.00 92.12 215 PHE A CA 1
ATOM 1745 C C . PHE A 1 215 ? 17.532 -3.760 -23.596 1.00 92.12 215 PHE A C 1
ATOM 1747 O O . PHE A 1 215 ? 18.183 -4.801 -23.692 1.00 92.12 215 PHE A O 1
ATOM 1754 N N . LEU A 1 216 ? 16.834 -3.234 -24.603 1.00 92.69 216 LEU A N 1
ATOM 1755 C CA . LEU A 1 216 ? 16.809 -3.781 -25.952 1.00 92.69 216 LEU A CA 1
ATOM 1756 C C . LEU A 1 216 ? 16.718 -2.657 -26.986 1.00 92.69 216 LEU A C 1
ATOM 1758 O O . LEU A 1 216 ? 15.819 -1.818 -26.927 1.00 92.69 216 LEU A O 1
ATOM 1762 N N . ALA A 1 217 ? 17.617 -2.685 -27.964 1.00 88.50 217 ALA A N 1
ATOM 1763 C CA . ALA A 1 217 ? 17.510 -1.932 -29.204 1.00 88.50 217 ALA A CA 1
ATOM 1764 C C . ALA A 1 217 ? 17.592 -2.911 -30.375 1.00 88.50 217 ALA A C 1
ATOM 1766 O O . ALA A 1 217 ? 18.512 -3.726 -30.430 1.00 88.50 217 ALA A O 1
ATOM 1767 N N . VAL A 1 218 ? 16.638 -2.828 -31.302 1.00 89.50 218 VAL A N 1
ATOM 1768 C CA . VAL A 1 218 ? 16.545 -3.738 -32.449 1.00 89.50 218 VAL A CA 1
ATOM 1769 C C . VAL A 1 218 ? 16.549 -2.938 -33.741 1.00 89.50 218 VAL A C 1
ATOM 1771 O O . VAL A 1 218 ? 15.810 -1.964 -33.883 1.00 89.50 218 VAL A O 1
ATOM 1774 N N . ASP A 1 219 ? 17.360 -3.380 -34.693 1.00 86.44 219 ASP A N 1
ATOM 1775 C CA . ASP A 1 219 ? 17.303 -2.978 -36.089 1.00 86.44 219 ASP A CA 1
ATOM 1776 C C . ASP A 1 219 ? 16.826 -4.175 -36.917 1.00 86.44 219 ASP A C 1
ATOM 1778 O O . ASP A 1 219 ? 17.602 -5.019 -37.376 1.00 86.44 219 ASP A O 1
ATOM 1782 N N . ASN A 1 220 ? 15.507 -4.230 -37.104 1.00 86.25 220 ASN A N 1
ATOM 1783 C CA . ASN A 1 220 ? 14.839 -5.302 -37.837 1.00 86.25 220 ASN A CA 1
ATOM 1784 C C . ASN A 1 220 ? 15.290 -5.389 -39.302 1.00 86.25 220 ASN A C 1
ATOM 1786 O O . ASN A 1 220 ? 15.222 -6.462 -39.893 1.00 86.25 220 ASN A O 1
ATOM 1790 N N . LYS A 1 221 ? 15.734 -4.279 -39.911 1.00 87.25 221 LYS A N 1
ATOM 1791 C CA . LYS A 1 221 ? 16.084 -4.250 -41.338 1.00 87.25 221 LYS A CA 1
ATOM 1792 C C . LYS A 1 221 ? 17.383 -4.999 -41.608 1.00 87.25 221 LYS A C 1
ATOM 1794 O O . LYS A 1 221 ? 17.490 -5.681 -42.622 1.00 87.25 221 LYS A O 1
ATOM 1799 N N . ASN A 1 222 ? 18.358 -4.855 -40.714 1.00 84.25 222 ASN A N 1
ATOM 1800 C CA . ASN A 1 222 ? 19.669 -5.487 -40.853 1.00 84.25 222 ASN A CA 1
ATOM 1801 C C . ASN A 1 222 ? 19.834 -6.733 -39.967 1.00 84.25 222 ASN A C 1
ATOM 1803 O O . ASN A 1 222 ? 20.926 -7.294 -39.925 1.00 84.25 222 ASN A O 1
ATOM 1807 N N . ASN A 1 223 ? 18.772 -7.157 -39.270 1.00 86.88 223 ASN A N 1
ATOM 1808 C CA . ASN A 1 223 ? 18.789 -8.244 -38.288 1.00 86.88 223 ASN A CA 1
ATOM 1809 C C . ASN A 1 223 ? 19.884 -8.050 -37.222 1.00 86.88 223 ASN A C 1
ATOM 1811 O O . ASN A 1 223 ? 20.714 -8.929 -36.983 1.00 86.88 223 ASN A O 1
ATOM 1815 N N . ARG A 1 224 ? 19.927 -6.847 -36.640 1.00 86.25 224 ARG A N 1
ATOM 1816 C CA . ARG A 1 224 ? 20.903 -6.454 -35.616 1.00 86.25 224 ARG A CA 1
ATOM 1817 C C . ARG A 1 224 ? 20.203 -6.124 -34.315 1.00 86.25 224 ARG A C 1
ATOM 1819 O O . ARG A 1 224 ? 19.093 -5.589 -34.318 1.00 86.25 224 ARG A O 1
ATOM 1826 N N . SER A 1 225 ? 20.875 -6.372 -33.201 1.00 89.44 225 SER A N 1
ATOM 1827 C CA . SER A 1 225 ? 20.342 -6.030 -31.889 1.00 89.44 225 SER A CA 1
ATOM 1828 C C . SER A 1 225 ? 21.447 -5.680 -30.896 1.00 89.44 225 SER A C 1
ATOM 1830 O O . SER A 1 225 ? 22.601 -6.093 -31.023 1.00 89.44 225 SER A O 1
ATOM 1832 N N . VAL A 1 226 ? 21.089 -4.880 -29.898 1.00 87.44 226 VAL A N 1
ATOM 1833 C CA . VAL A 1 226 ? 21.899 -4.645 -28.703 1.00 87.44 226 VAL A CA 1
ATOM 1834 C C . VAL A 1 226 ? 21.005 -4.883 -27.500 1.00 87.44 226 VAL A C 1
ATOM 1836 O O . VAL A 1 226 ? 19.945 -4.263 -27.386 1.00 87.44 226 VAL A O 1
ATOM 1839 N N . SER A 1 227 ? 21.435 -5.752 -26.591 1.00 91.00 227 SER A N 1
ATOM 1840 C CA . SER A 1 227 ? 20.662 -6.100 -25.402 1.00 91.00 227 SER A CA 1
ATOM 1841 C C . SER A 1 227 ? 21.511 -6.121 -24.140 1.00 91.00 227 SER A C 1
ATOM 1843 O O . SER A 1 227 ? 22.673 -6.534 -24.162 1.00 91.00 227 SER A O 1
ATOM 1845 N N . ILE A 1 228 ? 20.889 -5.743 -23.026 1.00 90.75 228 ILE A N 1
ATOM 1846 C CA . ILE A 1 228 ? 21.401 -5.995 -21.679 1.00 90.75 228 ILE A CA 1
ATOM 1847 C C . ILE A 1 228 ? 20.378 -6.855 -20.952 1.00 90.75 228 ILE A C 1
ATOM 1849 O O . ILE A 1 228 ? 19.218 -6.460 -20.820 1.00 90.75 228 ILE A O 1
ATOM 1853 N N . THR A 1 229 ? 20.812 -8.011 -20.467 1.00 93.31 229 THR A N 1
ATOM 1854 C CA . THR A 1 229 ? 19.970 -8.955 -19.729 1.00 93.31 229 THR A CA 1
ATOM 1855 C C . THR A 1 229 ? 20.617 -9.351 -18.410 1.00 93.31 229 THR A C 1
ATOM 1857 O O . THR A 1 229 ? 21.834 -9.273 -18.254 1.00 93.31 229 THR A O 1
ATOM 1860 N N . LEU A 1 230 ? 19.801 -9.819 -17.474 1.00 90.19 230 LEU A N 1
ATOM 1861 C CA . LEU A 1 230 ? 20.235 -10.631 -16.349 1.00 90.19 230 LEU A CA 1
ATOM 1862 C C . LEU A 1 230 ? 20.041 -12.101 -16.698 1.00 90.19 230 LEU A C 1
ATOM 1864 O O . LEU A 1 230 ? 19.005 -12.472 -17.251 1.00 90.19 230 LEU A O 1
ATOM 1868 N N . ASN A 1 231 ? 21.042 -12.917 -16.390 1.00 92.06 231 ASN A N 1
ATOM 1869 C CA . ASN A 1 231 ? 20.942 -14.368 -16.436 1.00 92.06 231 ASN A CA 1
ATOM 1870 C C . ASN A 1 231 ? 21.675 -14.950 -15.229 1.00 92.06 231 ASN A C 1
ATOM 1872 O O . ASN A 1 231 ? 22.873 -14.700 -15.075 1.00 92.06 231 ASN A O 1
ATOM 1876 N N . GLU A 1 232 ? 20.961 -15.684 -14.375 1.00 90.81 232 GLU A N 1
ATOM 1877 C CA . GLU A 1 232 ? 21.485 -16.199 -13.100 1.00 90.81 232 GLU A CA 1
ATOM 1878 C C . GLU A 1 232 ? 22.137 -15.082 -12.257 1.00 90.81 232 GLU A C 1
ATOM 1880 O O . GLU A 1 232 ? 23.236 -15.224 -11.716 1.00 90.81 232 GLU A O 1
ATOM 1885 N N . GLY A 1 233 ? 21.511 -13.899 -12.244 1.00 83.38 233 GLY A N 1
ATOM 1886 C CA . GLY A 1 233 ? 22.002 -12.721 -11.523 1.00 83.38 233 GLY A CA 1
ATOM 1887 C C . GLY A 1 233 ? 23.251 -12.062 -12.124 1.00 83.38 233 GLY A C 1
ATOM 1888 O O . GLY A 1 233 ? 23.794 -11.131 -11.531 1.00 83.38 233 GLY A O 1
ATOM 1889 N N . ARG A 1 234 ? 23.730 -12.499 -13.295 1.00 83.06 234 ARG A N 1
ATOM 1890 C CA . ARG A 1 234 ? 24.863 -11.876 -14.002 1.00 83.06 234 ARG A CA 1
ATOM 1891 C C . ARG A 1 234 ? 24.377 -10.935 -15.084 1.00 83.06 234 ARG A C 1
ATOM 1893 O O . ARG A 1 234 ? 23.426 -11.247 -15.796 1.00 83.06 234 ARG A O 1
ATOM 1900 N N . VAL A 1 235 ? 25.070 -9.812 -15.248 1.00 85.31 235 VAL A N 1
ATOM 1901 C CA . VAL A 1 235 ? 24.785 -8.882 -16.342 1.00 85.31 235 VAL A CA 1
ATOM 1902 C C . VAL A 1 235 ? 25.433 -9.414 -17.613 1.00 85.31 235 VAL A C 1
ATOM 1904 O O . VAL A 1 235 ? 26.652 -9.584 -17.676 1.00 85.31 235 VAL A O 1
ATOM 1907 N N . ILE A 1 236 ? 24.611 -9.647 -18.631 1.00 87.38 236 ILE A N 1
ATOM 1908 C CA . ILE A 1 236 ? 25.041 -10.029 -19.971 1.00 87.38 236 ILE A CA 1
ATOM 1909 C C . ILE A 1 236 ? 24.782 -8.855 -20.906 1.00 87.38 236 ILE A C 1
ATOM 1911 O O . ILE A 1 236 ? 23.643 -8.427 -21.090 1.00 87.38 236 ILE A O 1
ATOM 1915 N N . PHE A 1 237 ? 25.850 -8.349 -21.512 1.00 87.00 237 PHE A N 1
ATOM 1916 C CA . PHE A 1 237 ? 25.781 -7.407 -22.620 1.00 87.00 237 PHE A CA 1
ATOM 1917 C C . PHE A 1 237 ? 26.021 -8.166 -23.921 1.00 87.00 237 PHE A C 1
ATOM 1919 O O . PHE A 1 237 ? 27.066 -8.799 -24.085 1.00 87.00 237 PHE A O 1
ATOM 1926 N N . ARG A 1 238 ? 25.065 -8.092 -24.849 1.00 86.88 238 ARG A N 1
ATOM 1927 C CA . ARG A 1 238 ? 25.151 -8.764 -26.146 1.00 86.88 238 ARG A CA 1
ATOM 1928 C C . ARG A 1 238 ? 24.924 -7.777 -27.284 1.00 86.88 238 ARG A C 1
ATOM 1930 O O . ARG A 1 238 ? 24.035 -6.928 -27.222 1.00 86.88 238 ARG A O 1
ATOM 1937 N N . VAL A 1 239 ? 25.731 -7.931 -28.327 1.00 86.31 239 VAL A N 1
ATOM 1938 C CA . VAL A 1 239 ? 25.586 -7.244 -29.610 1.00 86.31 239 VAL A CA 1
ATOM 1939 C C . VAL A 1 239 ? 25.478 -8.294 -30.703 1.00 86.31 239 VAL A C 1
ATOM 1941 O O . VAL A 1 239 ? 26.381 -9.116 -30.860 1.00 86.31 239 VAL A O 1
ATOM 1944 N N . GLU A 1 240 ? 24.393 -8.252 -31.462 1.00 87.69 240 GLU A N 1
ATOM 1945 C CA . GLU A 1 240 ? 24.173 -9.073 -32.648 1.00 87.69 240 GLU A CA 1
ATOM 1946 C C . GLU A 1 240 ? 24.383 -8.200 -33.886 1.00 87.69 240 GLU A C 1
ATOM 1948 O O . GLU A 1 240 ? 23.665 -7.224 -34.107 1.00 87.69 240 GLU A O 1
ATOM 1953 N N . TYR A 1 241 ? 25.391 -8.535 -34.693 1.00 79.88 241 TYR A N 1
ATOM 1954 C CA . TYR A 1 241 ? 25.793 -7.746 -35.865 1.00 79.88 241 TYR A CA 1
ATOM 1955 C C . TYR A 1 241 ? 25.080 -8.176 -37.162 1.00 79.88 241 TYR A C 1
ATOM 1957 O O . TYR A 1 241 ? 25.265 -7.543 -38.209 1.00 79.88 241 TYR A O 1
ATOM 1965 N N . GLY A 1 242 ? 24.234 -9.206 -37.086 1.00 77.75 242 GLY A N 1
ATOM 1966 C CA . GLY A 1 242 ? 23.656 -9.908 -38.232 1.00 77.75 242 GLY A CA 1
ATOM 1967 C C . GLY A 1 242 ? 24.558 -11.051 -38.717 1.00 77.75 242 GLY A C 1
ATOM 1968 O O . GLY A 1 242 ? 25.716 -11.165 -38.307 1.00 77.75 242 GLY A O 1
ATOM 1969 N N . ASN A 1 243 ? 24.023 -11.916 -39.585 1.00 76.19 243 ASN A N 1
ATOM 1970 C CA . ASN A 1 243 ? 24.735 -13.070 -40.162 1.00 76.19 243 ASN A CA 1
ATOM 1971 C C . ASN A 1 243 ? 25.434 -13.957 -39.107 1.00 76.19 243 ASN A C 1
ATOM 1973 O O . ASN A 1 243 ? 26.603 -14.301 -39.265 1.00 76.19 243 ASN A O 1
ATOM 1977 N N . ASP A 1 244 ? 24.747 -14.247 -37.997 1.00 72.94 244 ASP A N 1
ATOM 1978 C CA . ASP A 1 244 ? 25.217 -15.074 -36.868 1.00 72.94 244 ASP A CA 1
ATOM 1979 C C . ASP A 1 244 ? 26.475 -14.575 -36.131 1.00 72.94 244 ASP A C 1
ATOM 1981 O O . ASP A 1 244 ? 26.998 -15.242 -35.235 1.00 72.94 244 ASP A O 1
ATOM 1985 N N . THR A 1 245 ? 26.952 -13.367 -36.442 1.00 76.06 245 THR A N 1
ATOM 1986 C CA . THR A 1 245 ? 28.076 -12.757 -35.728 1.00 76.06 245 THR A CA 1
ATOM 1987 C C . THR A 1 245 ? 27.590 -12.029 -34.477 1.00 76.06 245 THR A C 1
ATOM 1989 O O . THR A 1 245 ? 26.730 -11.145 -34.534 1.00 76.06 245 THR A O 1
ATOM 1992 N N . ARG A 1 246 ? 28.154 -12.395 -33.319 1.00 81.75 246 ARG A N 1
ATOM 1993 C CA . ARG A 1 246 ? 27.785 -11.821 -32.020 1.00 81.75 246 ARG A CA 1
ATOM 1994 C C . ARG A 1 246 ? 28.993 -11.535 -31.140 1.00 81.75 246 ARG A C 1
ATOM 1996 O O . ARG A 1 246 ? 29.981 -12.264 -31.167 1.00 81.75 246 ARG A O 1
ATOM 2003 N N . LEU A 1 247 ? 28.870 -10.499 -30.322 1.00 79.44 247 LEU A N 1
ATOM 2004 C CA . LEU A 1 247 ? 29.754 -10.216 -29.198 1.00 79.44 247 LEU A CA 1
ATOM 2005 C C . LEU A 1 247 ? 28.952 -10.359 -27.910 1.00 79.44 247 LEU A C 1
ATOM 2007 O O . LEU A 1 247 ? 27.824 -9.876 -27.824 1.00 79.44 247 LEU A O 1
ATOM 2011 N N . GLU A 1 248 ? 29.542 -11.007 -26.913 1.00 81.50 248 GLU A N 1
ATOM 2012 C CA . GLU A 1 248 ? 28.938 -11.187 -25.599 1.00 81.50 248 GLU A CA 1
ATOM 2013 C C . GLU A 1 248 ? 29.966 -10.897 -24.511 1.00 81.50 248 GLU A C 1
ATOM 2015 O O . GLU A 1 248 ? 31.099 -11.373 -24.565 1.00 81.50 248 GLU A O 1
ATOM 2020 N N . ILE A 1 249 ? 29.558 -10.104 -23.528 1.00 79.50 249 ILE A N 1
ATOM 2021 C CA . ILE A 1 249 ? 30.337 -9.797 -22.335 1.00 79.50 249 ILE A CA 1
ATOM 2022 C C . ILE A 1 249 ? 29.490 -10.206 -21.136 1.00 79.50 249 ILE A C 1
ATOM 2024 O O . ILE A 1 249 ? 28.351 -9.760 -20.994 1.00 79.50 249 ILE A O 1
ATOM 2028 N N . ASN A 1 250 ? 30.060 -11.045 -20.276 1.00 77.44 250 ASN A N 1
ATOM 2029 C CA . ASN A 1 250 ? 29.431 -11.507 -19.046 1.00 77.44 250 ASN A CA 1
ATOM 2030 C C . ASN A 1 250 ? 30.188 -10.931 -17.850 1.00 77.44 250 ASN A C 1
ATOM 2032 O O . ASN A 1 250 ? 31.391 -11.155 -17.707 1.00 77.44 250 ASN A O 1
ATOM 2036 N N . GLN A 1 251 ? 29.479 -10.195 -16.999 1.00 72.69 251 GLN A N 1
ATOM 2037 C CA . GLN A 1 251 ? 30.030 -9.629 -15.780 1.00 72.69 251 GLN A CA 1
ATOM 2038 C C . GLN A 1 251 ? 29.230 -10.115 -14.570 1.00 72.69 251 GLN A C 1
ATOM 2040 O O . GLN A 1 251 ? 28.009 -9.954 -14.498 1.00 72.69 251 GLN A O 1
ATOM 2045 N N . GLN A 1 252 ? 29.930 -10.684 -13.584 1.00 65.06 252 GLN A N 1
ATOM 2046 C CA . GLN A 1 252 ? 29.332 -10.973 -12.283 1.00 65.06 252 GLN A CA 1
ATOM 2047 C C . GLN A 1 252 ? 28.963 -9.670 -11.573 1.00 65.06 252 GLN A C 1
ATOM 2049 O O . GLN A 1 252 ? 29.770 -8.740 -11.491 1.00 65.06 252 GLN A O 1
ATOM 2054 N N . ILE A 1 253 ? 27.753 -9.626 -11.016 1.00 57.28 253 ILE A N 1
ATOM 2055 C CA . ILE A 1 253 ? 27.380 -8.589 -10.060 1.00 57.28 253 ILE A CA 1
ATOM 2056 C C . ILE A 1 253 ? 28.105 -8.911 -8.752 1.00 57.28 253 ILE A C 1
ATOM 2058 O O . ILE A 1 253 ? 27.820 -9.919 -8.111 1.00 57.28 253 ILE A O 1
ATOM 2062 N N . VAL A 1 254 ? 29.061 -8.071 -8.354 1.00 45.56 254 VAL A N 1
ATOM 2063 C CA . VAL A 1 254 ? 29.646 -8.154 -7.012 1.00 45.56 254 VAL A CA 1
ATOM 2064 C C . VAL A 1 254 ? 28.686 -7.456 -6.054 1.00 45.56 254 VAL A C 1
ATOM 2066 O O . VAL A 1 254 ? 28.594 -6.229 -6.032 1.00 45.56 254 VAL A O 1
ATOM 2069 N N . THR A 1 255 ? 27.941 -8.238 -5.280 1.00 40.38 255 THR A N 1
ATOM 2070 C CA . THR A 1 255 ? 27.113 -7.731 -4.185 1.00 40.38 255 THR A CA 1
ATOM 2071 C C . THR A 1 255 ? 28.025 -7.281 -3.046 1.00 40.38 255 THR A C 1
ATOM 2073 O O . THR A 1 255 ? 28.649 -8.110 -2.390 1.00 40.38 255 THR A O 1
ATOM 2076 N N . ILE A 1 256 ? 28.104 -5.976 -2.784 1.00 35.62 256 ILE A N 1
ATOM 2077 C CA . ILE A 1 256 ? 28.666 -5.464 -1.528 1.00 35.62 256 ILE A CA 1
ATOM 2078 C C . ILE A 1 256 ? 27.492 -5.129 -0.610 1.00 35.62 256 ILE A C 1
ATOM 2080 O O . ILE A 1 256 ? 26.717 -4.215 -0.886 1.00 35.62 256 ILE A O 1
ATOM 2084 N N . LEU A 1 257 ? 27.342 -5.907 0.463 1.00 33.69 257 LEU A N 1
ATOM 2085 C CA . LEU A 1 257 ? 26.489 -5.577 1.603 1.00 33.69 257 LEU A CA 1
ATOM 2086 C C . LEU A 1 257 ? 27.227 -4.529 2.450 1.00 33.69 257 LEU A C 1
ATOM 2088 O O . LEU A 1 257 ? 28.314 -4.793 2.956 1.00 33.69 257 LEU A O 1
ATOM 2092 N N . ASP A 1 258 ? 26.657 -3.331 2.551 1.00 31.80 258 ASP A N 1
ATOM 2093 C CA . ASP A 1 258 ? 27.246 -2.180 3.241 1.00 31.80 258 ASP A CA 1
ATOM 2094 C C . ASP A 1 258 ? 27.018 -2.286 4.765 1.00 31.80 258 ASP A C 1
ATOM 2096 O O . ASP A 1 258 ? 25.882 -2.226 5.240 1.00 31.80 258 ASP A O 1
ATOM 2100 N N . LEU A 1 259 ? 28.097 -2.446 5.538 1.00 25.89 259 LEU A N 1
ATOM 2101 C CA . LEU A 1 259 ? 28.141 -2.115 6.964 1.00 25.89 259 LEU A CA 1
ATOM 2102 C C . LEU A 1 259 ? 28.840 -0.759 7.093 1.00 25.89 259 LEU A C 1
ATOM 2104 O O . LEU A 1 259 ? 30.062 -0.685 7.158 1.00 25.89 259 LEU A O 1
ATOM 2108 N N . GLY A 1 260 ? 28.036 0.302 7.148 1.00 28.00 260 GLY A N 1
ATOM 2109 C CA . GLY A 1 260 ? 28.369 1.554 7.824 1.00 28.00 260 GLY A CA 1
ATOM 2110 C C . GLY A 1 260 ? 29.728 2.173 7.499 1.00 28.00 260 GLY A C 1
ATOM 2111 O O . GLY A 1 260 ? 30.529 2.359 8.404 1.00 28.00 260 GLY A O 1
ATOM 2112 N N . LEU A 1 261 ? 29.960 2.564 6.247 1.00 22.66 261 LEU A N 1
ATOM 2113 C CA . LEU A 1 261 ? 30.910 3.611 5.844 1.00 22.66 261 LEU A CA 1
ATOM 2114 C C . LEU A 1 261 ? 30.580 3.958 4.392 1.00 22.66 261 LEU A C 1
ATOM 2116 O O . LEU A 1 261 ? 30.522 3.061 3.566 1.00 22.66 261 LEU A O 1
ATOM 2120 N N . LYS A 1 262 ? 30.353 5.240 4.064 1.00 28.27 262 LYS A N 1
ATOM 2121 C CA . LYS A 1 262 ? 30.046 5.698 2.692 1.00 28.27 262 LYS A CA 1
ATOM 2122 C C . LYS A 1 262 ? 31.051 5.125 1.676 1.00 28.27 262 LYS A C 1
ATOM 2124 O O . LYS A 1 262 ? 32.089 5.730 1.420 1.00 28.27 262 LYS A O 1
ATOM 2129 N N . LEU A 1 263 ? 30.693 4.013 1.043 1.00 22.61 263 LEU A N 1
ATOM 2130 C CA . LEU A 1 263 ? 31.394 3.396 -0.075 1.00 22.61 263 LEU A CA 1
ATOM 2131 C C . LEU A 1 263 ? 30.375 3.182 -1.191 1.00 22.61 263 LEU A C 1
ATOM 2133 O O . LEU A 1 263 ? 29.565 2.263 -1.218 1.00 22.61 263 LEU A O 1
ATOM 2137 N N . LYS A 1 264 ? 30.387 4.145 -2.110 1.00 26.66 264 LYS A N 1
ATOM 2138 C CA . LYS A 1 264 ? 29.488 4.252 -3.252 1.00 26.66 264 LYS A CA 1
ATOM 2139 C C . LYS A 1 264 ? 29.884 3.219 -4.309 1.00 26.66 264 LYS A C 1
ATOM 2141 O O . LYS A 1 264 ? 30.693 3.518 -5.179 1.00 26.66 264 LYS A O 1
ATOM 2146 N N . LEU A 1 265 ? 29.259 2.047 -4.278 1.00 28.94 265 LEU A N 1
ATOM 2147 C CA . LEU A 1 265 ? 29.142 1.164 -5.443 1.00 28.94 265 LEU A CA 1
ATOM 2148 C C . LEU A 1 265 ? 27.670 1.072 -5.860 1.00 28.94 265 LEU A C 1
ATOM 2150 O O . LEU A 1 265 ? 26.995 0.060 -5.726 1.00 28.94 265 LEU A O 1
ATOM 2154 N N . LEU A 1 266 ? 27.179 2.195 -6.394 1.00 33.16 266 LEU A N 1
ATOM 2155 C CA . LEU A 1 266 ? 26.117 2.177 -7.398 1.00 33.16 266 LEU A CA 1
ATOM 2156 C C . LEU A 1 266 ? 26.707 1.467 -8.620 1.00 33.16 266 LEU A C 1
ATOM 2158 O O . LEU A 1 266 ? 27.784 1.865 -9.066 1.00 33.16 266 LEU A O 1
ATOM 2162 N N . GLY A 1 267 ? 26.038 0.441 -9.146 1.00 40.34 267 GLY A N 1
ATOM 2163 C CA . GLY A 1 267 ? 26.430 -0.227 -10.388 1.00 40.34 267 GLY A CA 1
ATOM 2164 C C . GLY A 1 267 ? 26.427 0.754 -11.562 1.00 40.34 267 GLY A C 1
ATOM 2165 O O . GLY A 1 267 ? 25.454 0.854 -12.299 1.00 40.34 267 GLY A O 1
ATOM 2166 N N . ASN A 1 268 ? 27.505 1.517 -11.719 1.00 39.72 268 ASN A N 1
ATOM 2167 C CA . ASN A 1 268 ? 27.756 2.357 -12.876 1.00 39.72 268 ASN A CA 1
ATOM 2168 C C . ASN A 1 268 ? 28.286 1.445 -13.980 1.00 39.72 268 ASN A C 1
ATOM 2170 O O . ASN A 1 268 ? 29.494 1.352 -14.192 1.00 39.72 268 ASN A O 1
ATOM 2174 N N . LEU A 1 269 ? 27.392 0.745 -14.675 1.00 41.81 269 LEU A N 1
ATOM 2175 C CA . LEU A 1 269 ? 27.777 0.053 -15.894 1.00 41.81 269 LEU A CA 1
ATOM 2176 C C . LEU A 1 269 ? 27.943 1.108 -16.994 1.00 41.81 269 LEU A C 1
ATOM 2178 O O . LEU A 1 269 ? 26.972 1.541 -17.610 1.00 41.81 269 LEU A O 1
ATOM 2182 N N . LYS A 1 270 ? 29.181 1.569 -17.196 1.00 39.50 270 LYS A N 1
ATOM 2183 C CA . LYS A 1 270 ? 29.559 2.366 -18.364 1.00 39.50 270 LYS A CA 1
ATOM 2184 C C . LYS A 1 270 ? 30.221 1.436 -19.368 1.00 39.50 270 LYS A C 1
ATOM 2186 O O . LYS A 1 270 ? 31.421 1.189 -19.297 1.00 39.50 270 LYS A O 1
ATOM 2191 N N . ILE A 1 271 ? 29.427 0.909 -20.291 1.00 42.28 271 ILE A N 1
ATOM 2192 C CA . ILE A 1 271 ? 29.953 0.151 -21.422 1.00 42.28 271 ILE A CA 1
ATOM 2193 C C . ILE A 1 271 ? 30.186 1.142 -22.559 1.00 42.28 271 ILE A C 1
ATOM 2195 O O . ILE A 1 271 ? 29.244 1.703 -23.114 1.00 42.28 271 ILE A O 1
ATOM 2199 N N . SER A 1 272 ? 31.459 1.366 -22.877 1.00 33.41 272 SER A N 1
ATOM 2200 C CA . SER A 1 272 ? 31.880 2.042 -24.100 1.00 33.41 272 SER A CA 1
ATOM 2201 C C . SER A 1 272 ? 32.408 0.970 -25.037 1.00 33.41 272 SER A C 1
ATOM 2203 O O . SER A 1 272 ? 33.544 0.524 -24.893 1.00 33.41 272 SER A O 1
ATOM 2205 N N . VAL A 1 273 ? 31.573 0.525 -25.968 1.00 35.00 273 VAL A N 1
ATOM 2206 C CA . VAL A 1 273 ? 32.046 -0.260 -27.112 1.00 35.00 273 VAL A CA 1
ATOM 2207 C C . VAL A 1 273 ? 32.258 0.728 -28.244 1.00 35.00 273 VAL A C 1
ATOM 2209 O O . VAL A 1 273 ? 31.381 1.555 -28.473 1.00 35.00 273 VAL A O 1
ATOM 2212 N N . GLU A 1 274 ? 33.391 0.658 -28.940 1.00 32.72 274 GLU A N 1
ATOM 2213 C CA . GLU A 1 274 ? 33.515 1.211 -30.290 1.00 32.72 274 GLU A CA 1
ATOM 2214 C C . GLU A 1 274 ? 32.895 0.193 -31.251 1.00 32.72 274 GLU A C 1
ATOM 2216 O O . GLU A 1 274 ? 33.545 -0.794 -31.609 1.00 32.72 274 GLU A O 1
ATOM 2221 N N . PRO A 1 275 ? 31.621 0.333 -31.645 1.00 34.06 275 PRO A N 1
ATOM 2222 C CA . PRO A 1 275 ? 31.002 -0.621 -32.531 1.00 34.06 275 PRO A CA 1
ATOM 2223 C C . PRO A 1 275 ? 31.440 -0.252 -33.950 1.00 34.06 275 PRO A C 1
ATOM 2225 O O . PRO A 1 275 ? 31.310 0.896 -34.378 1.00 34.06 275 PRO A O 1
ATOM 2228 N N . LYS A 1 276 ? 31.876 -1.234 -34.739 1.00 31.52 276 LYS A N 1
ATOM 2229 C CA . LYS A 1 276 ? 31.911 -1.105 -36.206 1.00 31.52 276 LYS A CA 1
ATOM 2230 C C . LYS A 1 276 ? 30.489 -1.189 -36.792 1.00 31.52 276 LYS A C 1
ATOM 2232 O O . LYS A 1 276 ? 30.247 -1.955 -37.718 1.00 31.52 276 LYS A O 1
ATOM 2237 N N . MET A 1 277 ? 29.525 -0.473 -36.217 1.00 39.19 277 MET A N 1
ATOM 2238 C CA . MET A 1 277 ? 28.140 -0.454 -36.692 1.00 39.19 277 MET A CA 1
ATOM 2239 C C . MET A 1 277 ? 27.746 0.943 -37.142 1.00 39.19 277 MET A C 1
ATOM 2241 O O . MET A 1 277 ? 28.160 1.935 -36.558 1.00 39.19 277 MET A O 1
ATOM 2245 N N . GLU A 1 278 ? 26.914 0.989 -38.176 1.00 40.88 278 GLU A N 1
ATOM 2246 C CA . GLU A 1 278 ? 26.112 2.148 -38.535 1.00 40.88 278 GLU A CA 1
ATOM 2247 C C . GLU A 1 278 ? 24.677 1.887 -38.058 1.00 40.88 278 GLU A C 1
ATOM 2249 O O . GLU A 1 278 ? 24.103 0.861 -38.433 1.00 40.88 278 GLU A O 1
ATOM 2254 N N . PHE A 1 279 ? 24.128 2.789 -37.239 1.00 43.28 279 PHE A N 1
ATOM 2255 C CA . PHE A 1 279 ? 22.701 2.868 -36.899 1.00 43.28 279 PHE A CA 1
ATOM 2256 C C . PHE A 1 279 ? 22.061 4.084 -37.581 1.00 43.28 279 PHE A C 1
ATOM 2258 O O . PHE A 1 279 ? 22.781 5.097 -37.777 1.00 43.28 279 PHE A O 1
#

Sequence (279 aa):
MMFALNTTLPNSHLIYLEGAQNHYLSLELFKRKVRFVWNLGGKTAEITHPLEIIPRDPNYANAWYYIEVNRTLNIANLVVKQLNIDGFMNGSEVVTGSSDSENTRFLKTSKHKVWLGGIPKSSSRNGVMSTGLNVIINEIFIDNKPLGLWNFDNTKGLCLPSKKGAYNPETRSNERYFDGNGYSEVRKTRSRYYKKNFFELQMWFKTLDEHALLFLAVDNKNNRSVSITLNEGRVIFRVEYGNDTRLEINQQIVTILDLGLKLKLLGNLKISVEPKMEF

pLDDT: mean 81.42, std 19.18, range [22.61, 98.62]